Protein AF-A0A179S8U4-F1 (afdb_monomer_lite)

Structure (mmCIF, N/CA/C/O backbone):
data_AF-A0A179S8U4-F1
#
_entry.id   AF-A0A179S8U4-F1
#
loop_
_atom_site.group_PDB
_atom_site.id
_atom_site.type_symbol
_atom_site.label_atom_id
_atom_site.label_alt_id
_atom_site.label_comp_id
_atom_site.label_asym_id
_atom_site.label_entity_id
_atom_site.label_seq_id
_atom_site.pdbx_PDB_ins_code
_atom_site.Cartn_x
_atom_site.Cartn_y
_atom_site.Cartn_z
_atom_site.occupancy
_atom_site.B_iso_or_equiv
_atom_site.auth_seq_id
_atom_site.auth_comp_id
_atom_site.auth_asym_id
_atom_site.auth_atom_id
_atom_site.pdbx_PDB_model_num
ATOM 1 N N . MET A 1 1 ? -10.571 -6.408 -5.441 1.00 28.91 1 MET A N 1
ATOM 2 C CA . MET A 1 1 ? -11.430 -6.697 -4.279 1.00 28.91 1 MET A CA 1
ATOM 3 C C . MET A 1 1 ? -10.816 -5.995 -3.086 1.00 28.91 1 MET A C 1
ATOM 5 O O . MET A 1 1 ? -9.758 -6.420 -2.640 1.00 28.91 1 MET A O 1
ATOM 9 N N . ALA A 1 2 ? -11.401 -4.887 -2.633 1.00 31.72 2 ALA A N 1
ATOM 10 C CA . ALA A 1 2 ? -11.046 -4.345 -1.331 1.00 31.72 2 ALA A CA 1
ATOM 11 C C . ALA A 1 2 ? -11.614 -5.321 -0.301 1.00 31.72 2 ALA A C 1
ATOM 13 O O . ALA A 1 2 ? -12.827 -5.503 -0.239 1.00 31.72 2 ALA A O 1
ATOM 14 N N . VAL A 1 3 ? -10.749 -6.004 0.445 1.00 41.91 3 VAL A N 1
ATOM 15 C CA . VAL A 1 3 ? -11.169 -6.692 1.665 1.00 41.91 3 VAL A CA 1
ATOM 16 C C . VAL A 1 3 ? -11.503 -5.580 2.660 1.00 41.91 3 VAL A C 1
ATOM 18 O O . VAL A 1 3 ? -10.660 -5.180 3.458 1.00 41.91 3 VAL A O 1
ATOM 21 N N . LEU A 1 4 ? -12.708 -5.018 2.526 1.00 50.47 4 LEU A N 1
ATOM 22 C CA . LEU A 1 4 ? -13.475 -4.483 3.641 1.00 50.47 4 LEU A CA 1
ATOM 23 C C . LEU A 1 4 ? -13.722 -5.700 4.521 1.00 50.47 4 LEU A C 1
ATOM 25 O O . LEU A 1 4 ? -14.658 -6.463 4.299 1.00 50.47 4 LEU A O 1
ATOM 29 N N . SER A 1 5 ? -12.795 -5.983 5.426 1.00 59.41 5 SER A N 1
ATOM 30 C CA . SER A 1 5 ? -13.073 -6.937 6.483 1.00 59.41 5 SER A CA 1
ATOM 31 C C . SER A 1 5 ? -14.114 -6.269 7.368 1.00 59.41 5 SER A C 1
ATOM 33 O O . SER A 1 5 ? -13.771 -5.434 8.202 1.00 59.41 5 SER A O 1
ATOM 35 N N . ASP A 1 6 ? -15.379 -6.562 7.070 1.00 70.25 6 ASP A N 1
ATOM 36 C CA . ASP A 1 6 ? -16.535 -6.037 7.774 1.00 70.25 6 ASP A CA 1
ATOM 37 C C . ASP A 1 6 ? -16.410 -6.412 9.252 1.00 70.25 6 ASP A C 1
ATOM 39 O O . ASP A 1 6 ? -16.523 -7.575 9.646 1.00 70.25 6 ASP A O 1
ATOM 43 N N . LEU A 1 7 ? -16.098 -5.407 10.070 1.00 81.69 7 LEU A N 1
ATOM 44 C CA . LEU A 1 7 ? -16.051 -5.550 11.518 1.00 81.69 7 LEU A CA 1
ATOM 45 C C . LEU A 1 7 ? -17.460 -5.650 12.109 1.00 81.69 7 LEU A C 1
ATOM 47 O O . LEU A 1 7 ? -17.582 -5.983 13.284 1.00 81.69 7 LEU A O 1
ATOM 51 N N . GLY A 1 8 ? -18.507 -5.385 11.321 1.00 82.31 8 GLY A N 1
ATOM 52 C CA . GLY A 1 8 ? -19.897 -5.283 11.746 1.00 82.31 8 GLY A CA 1
ATOM 53 C C . GLY A 1 8 ? -20.353 -6.478 12.566 1.00 82.31 8 GLY A C 1
ATOM 54 O O . GLY A 1 8 ? -20.805 -6.292 13.688 1.00 82.31 8 GLY A O 1
ATOM 55 N N . ALA A 1 9 ? -20.141 -7.705 12.084 1.00 83.00 9 ALA A N 1
ATOM 56 C CA . ALA A 1 9 ? -20.526 -8.907 12.828 1.00 83.00 9 ALA A CA 1
ATOM 57 C C . ALA A 1 9 ? -19.787 -9.040 14.175 1.00 83.00 9 ALA A C 1
ATOM 59 O O . ALA A 1 9 ? -20.390 -9.399 15.185 1.00 83.00 9 ALA A O 1
ATOM 60 N N . GLN A 1 10 ? -18.487 -8.721 14.209 1.00 85.38 10 GLN A N 1
ATOM 61 C CA . GLN A 1 10 ? -17.705 -8.792 15.445 1.00 85.38 10 GLN A CA 1
ATOM 62 C C . GLN A 1 10 ? -18.103 -7.701 16.430 1.00 85.38 10 GLN A C 1
ATOM 64 O O . GLN A 1 10 ? -18.175 -7.981 17.617 1.00 85.38 10 GLN A O 1
ATOM 69 N N . LEU A 1 11 ? -18.364 -6.481 15.961 1.00 88.62 11 LEU A N 1
ATOM 70 C CA . LEU A 1 11 ? -18.789 -5.360 16.797 1.00 88.62 11 LEU A CA 1
ATOM 71 C C . LEU A 1 11 ? -20.223 -5.550 17.301 1.00 88.62 11 LEU A C 1
ATOM 73 O O . LEU A 1 11 ? -20.491 -5.262 18.468 1.00 88.62 11 LEU A O 1
ATOM 77 N N . ALA A 1 12 ? -21.130 -6.065 16.468 1.00 87.19 12 ALA A N 1
ATOM 78 C CA . ALA A 1 12 ? -22.518 -6.358 16.832 1.00 87.19 12 ALA A CA 1
ATOM 79 C C . ALA A 1 12 ? -22.605 -7.379 17.977 1.00 87.19 12 ALA A C 1
ATOM 81 O O . ALA A 1 12 ? -23.439 -7.243 18.866 1.00 87.19 12 ALA A O 1
ATOM 82 N N . ALA A 1 13 ? -21.675 -8.340 18.043 1.00 86.94 13 ALA A N 1
ATOM 83 C CA . ALA A 1 13 ? -21.604 -9.301 19.147 1.00 86.94 13 ALA A CA 1
ATOM 84 C C . ALA A 1 13 ? -21.395 -8.654 20.536 1.00 86.94 13 ALA A C 1
ATOM 86 O O . ALA A 1 13 ? -21.653 -9.291 21.557 1.00 86.94 13 ALA A O 1
ATOM 87 N N . TRP A 1 14 ? -20.939 -7.396 20.593 1.00 88.50 14 TRP A N 1
ATOM 88 C CA . TRP A 1 14 ? -20.743 -6.638 21.834 1.00 88.50 14 TRP A CA 1
ATOM 89 C C . TRP A 1 14 ? -21.891 -5.681 22.163 1.00 88.50 14 TRP A C 1
ATOM 91 O O . TRP A 1 14 ? -21.882 -5.097 23.249 1.00 88.50 14 TRP A O 1
ATOM 101 N N . GLU A 1 15 ? -22.856 -5.495 21.260 1.00 87.44 15 GLU A N 1
ATOM 102 C CA . GLU A 1 15 ? -23.898 -4.473 21.390 1.00 87.44 15 GLU A CA 1
ATOM 103 C C . GLU A 1 15 ? -24.708 -4.652 22.675 1.00 87.44 15 GLU A C 1
ATOM 105 O O . GLU A 1 15 ? -24.685 -3.772 23.537 1.00 87.44 15 GLU A O 1
ATOM 110 N N . ASP A 1 16 ? -25.321 -5.821 22.869 1.00 82.50 16 ASP A N 1
ATOM 111 C CA . ASP A 1 16 ? -26.129 -6.124 24.057 1.00 82.50 16 ASP A CA 1
ATOM 112 C C . ASP A 1 16 ? -25.358 -5.891 25.363 1.00 82.50 16 ASP A C 1
ATOM 114 O O . ASP A 1 16 ? -25.881 -5.330 26.334 1.00 82.50 16 ASP A O 1
ATOM 118 N N . ALA A 1 17 ? -24.086 -6.294 25.390 1.00 79.25 17 ALA A N 1
ATOM 119 C CA . ALA A 1 17 ? -23.221 -6.167 26.556 1.00 79.25 17 ALA A CA 1
ATOM 120 C C . ALA A 1 17 ? -22.944 -4.701 26.903 1.00 79.25 17 ALA A C 1
ATOM 122 O O . ALA A 1 17 ? -23.028 -4.308 28.067 1.00 79.25 17 ALA A O 1
ATOM 123 N N . TYR A 1 18 ? -22.641 -3.874 25.903 1.00 88.38 18 TYR A N 1
ATOM 124 C CA . TYR A 1 18 ? -22.394 -2.455 26.125 1.00 88.38 18 TYR A CA 1
ATOM 125 C C . TYR A 1 18 ? -23.675 -1.680 26.412 1.00 88.38 18 TYR A C 1
ATOM 127 O O . TYR A 1 18 ? -23.705 -0.880 27.348 1.00 88.38 18 TYR A O 1
ATOM 135 N N . VAL A 1 19 ? -24.722 -1.881 25.610 1.00 87.38 19 VAL A N 1
ATOM 136 C CA . VAL A 1 19 ? -25.975 -1.129 25.719 1.00 87.38 19 VAL A CA 1
ATOM 137 C C . VAL A 1 19 ? -26.599 -1.359 27.092 1.00 87.38 19 VAL A C 1
ATOM 139 O O . VAL A 1 19 ? -26.971 -0.389 27.752 1.00 87.38 19 VAL A O 1
ATOM 142 N N . SER A 1 20 ? -26.616 -2.607 27.572 1.00 78.44 20 SER A N 1
ATOM 143 C CA . SER A 1 20 ? -27.152 -2.935 28.899 1.00 78.44 20 SER A CA 1
ATOM 144 C C . SER A 1 20 ? -26.300 -2.419 30.063 1.00 78.44 20 SER A C 1
ATOM 146 O O . SER A 1 20 ? -26.845 -2.135 31.130 1.00 78.44 20 SER A O 1
ATOM 148 N N . ALA A 1 21 ? -24.981 -2.293 29.890 1.00 78.88 21 ALA A N 1
ATOM 149 C CA . ALA A 1 21 ? -24.076 -1.947 30.983 1.00 78.88 21 ALA A CA 1
ATOM 150 C C . ALA A 1 21 ? -23.750 -0.450 31.077 1.00 78.88 21 ALA A C 1
ATOM 152 O O . ALA A 1 21 ? -23.612 0.096 32.173 1.00 78.88 21 ALA A O 1
ATOM 153 N N . VAL A 1 22 ? -23.576 0.215 29.934 1.00 82.81 22 VAL A N 1
ATOM 154 C CA . VAL A 1 22 ? -23.055 1.589 29.853 1.00 82.81 22 VAL A CA 1
ATOM 155 C C . VAL A 1 22 ? -23.792 2.479 28.845 1.00 82.81 22 VAL A C 1
ATOM 157 O O . VAL A 1 22 ? -23.517 3.681 28.794 1.00 82.81 22 VAL A O 1
ATOM 160 N N . GLY A 1 23 ? -24.738 1.921 28.087 1.00 86.62 23 GLY A N 1
ATOM 161 C CA . GLY A 1 23 ? -25.578 2.630 27.126 1.00 86.62 23 GLY A CA 1
ATOM 162 C C . GLY A 1 23 ? -25.010 2.685 25.703 1.00 86.62 23 GLY A C 1
ATOM 163 O O . GLY A 1 23 ? -23.807 2.543 25.467 1.00 86.62 23 GLY A O 1
ATOM 164 N N . PHE A 1 24 ? -25.904 2.939 24.744 1.00 88.75 24 PHE A N 1
ATOM 165 C CA . PHE A 1 24 ? -25.611 2.915 23.307 1.00 88.75 24 PHE A CA 1
ATOM 166 C C . PHE A 1 24 ? -24.539 3.921 22.867 1.00 88.75 24 PHE A C 1
ATOM 168 O O . PHE A 1 24 ? -23.661 3.590 22.078 1.00 88.75 24 PHE A O 1
ATOM 175 N N . GLU A 1 25 ? -24.529 5.138 23.419 1.00 89.12 25 GLU A N 1
ATOM 176 C CA . GLU A 1 25 ? -23.521 6.146 23.049 1.00 89.12 25 GLU A CA 1
ATOM 177 C C . GLU A 1 25 ? -22.087 5.648 23.316 1.00 89.12 25 GLU A C 1
ATOM 179 O O . GLU A 1 25 ? -21.155 5.944 22.565 1.00 89.12 25 GLU A O 1
ATOM 184 N N . ARG A 1 26 ? -21.901 4.860 24.382 1.00 90.06 26 ARG A N 1
ATOM 185 C CA . ARG A 1 26 ? -20.597 4.286 24.724 1.00 90.06 26 ARG A CA 1
ATOM 186 C C . ARG A 1 26 ? -20.248 3.084 23.859 1.00 90.06 26 ARG A C 1
ATOM 188 O O . ARG A 1 26 ? -19.088 2.966 23.473 1.00 90.06 26 ARG A O 1
ATOM 195 N N . TYR A 1 27 ? -21.232 2.244 23.534 1.00 91.12 27 TYR A N 1
ATOM 196 C CA . TYR A 1 27 ? -21.077 1.178 22.542 1.00 91.12 27 TYR A CA 1
ATOM 197 C C . TYR A 1 27 ? -20.575 1.735 21.206 1.00 91.12 27 TYR A C 1
ATOM 199 O O . TYR A 1 27 ? -19.559 1.285 20.675 1.00 91.12 27 TYR A O 1
ATOM 207 N N . TRP A 1 28 ? -21.247 2.771 20.703 1.00 92.44 28 TRP A N 1
ATOM 208 C CA . TRP A 1 28 ? -20.907 3.405 19.437 1.00 92.44 28 TRP A CA 1
ATOM 209 C C . TRP A 1 28 ? -19.485 3.977 19.454 1.00 92.44 28 TRP A C 1
ATOM 211 O O . TRP A 1 28 ? -18.691 3.701 18.554 1.00 92.44 28 TRP A O 1
ATOM 221 N N . ARG A 1 29 ? -19.111 4.709 20.516 1.00 91.88 29 ARG A N 1
ATOM 222 C CA . ARG A 1 29 ? -17.743 5.242 20.659 1.00 91.88 29 ARG A CA 1
ATOM 223 C C . ARG A 1 29 ? -16.691 4.138 20.726 1.00 91.88 29 ARG A C 1
ATOM 225 O O . ARG A 1 29 ? -15.639 4.287 20.110 1.00 91.88 29 ARG A O 1
ATOM 232 N N . ALA A 1 30 ? -16.957 3.051 21.448 1.00 92.50 30 ALA A N 1
ATOM 233 C CA . ALA A 1 30 ? -16.038 1.920 21.531 1.00 92.50 30 ALA A CA 1
ATOM 234 C C . ALA A 1 30 ? -15.882 1.208 20.180 1.00 92.50 30 ALA A C 1
ATOM 236 O O . ALA A 1 30 ? -14.766 0.855 19.800 1.00 92.50 30 ALA A O 1
ATOM 237 N N . SER A 1 31 ? -16.970 1.076 19.423 1.00 92.44 31 SER A N 1
ATOM 238 C CA . SER A 1 31 ? -16.954 0.530 18.064 1.00 92.44 31 SER A CA 1
ATOM 239 C C . SER A 1 31 ? -16.135 1.411 17.119 1.00 92.44 31 SER A C 1
ATOM 241 O O . SER A 1 31 ? -15.262 0.917 16.407 1.00 92.44 31 SER A O 1
ATOM 243 N N . ALA A 1 32 ? -16.331 2.732 17.175 1.00 91.75 32 ALA A N 1
ATOM 244 C CA . ALA A 1 32 ? -15.564 3.695 16.388 1.00 91.75 32 ALA A CA 1
ATOM 245 C C . ALA A 1 32 ? -14.073 3.716 16.756 1.00 91.75 32 ALA A C 1
ATOM 247 O O . ALA A 1 32 ? -13.208 3.735 15.875 1.00 91.75 32 ALA A O 1
ATOM 248 N N . TRP A 1 33 ? -13.752 3.645 18.047 1.00 93.06 33 TRP A N 1
ATOM 249 C CA . TRP A 1 33 ? -12.377 3.491 18.513 1.00 93.06 33 TRP A CA 1
ATOM 250 C C . TRP A 1 33 ? -11.744 2.200 17.984 1.00 93.06 33 TRP A C 1
ATOM 252 O O . TRP A 1 33 ? -10.651 2.228 17.420 1.00 93.06 33 TRP A O 1
ATOM 262 N N . THR A 1 34 ? -12.455 1.080 18.102 1.00 93.19 34 THR A N 1
ATOM 263 C CA . THR A 1 34 ? -11.964 -0.238 17.685 1.00 93.19 34 THR A CA 1
ATOM 264 C C . THR A 1 34 ? -11.723 -0.311 16.182 1.00 93.19 34 THR A C 1
ATOM 266 O O . THR A 1 34 ? -10.667 -0.782 15.762 1.00 93.19 34 THR A O 1
ATOM 269 N N . ALA A 1 35 ? -12.635 0.226 15.367 1.00 92.06 35 ALA A N 1
ATOM 270 C CA . ALA A 1 35 ? -12.437 0.339 13.924 1.00 92.06 35 ALA A CA 1
ATOM 271 C C . ALA A 1 35 ? -11.186 1.171 13.582 1.00 92.06 35 ALA A C 1
ATOM 273 O O . ALA A 1 35 ? -10.379 0.777 12.739 1.00 92.06 35 ALA A O 1
ATOM 274 N N . SER A 1 36 ? -10.979 2.286 14.290 1.00 93.00 36 SER A N 1
ATOM 275 C CA . SER A 1 36 ? -9.816 3.161 14.093 1.00 93.00 36 SER A CA 1
ATOM 276 C C . SER A 1 36 ? -8.499 2.461 14.452 1.00 93.00 36 SER A C 1
ATOM 278 O O . SER A 1 36 ? -7.532 2.533 13.692 1.00 93.00 36 SER A O 1
ATOM 280 N N . GLU A 1 37 ? -8.449 1.736 15.575 1.00 93.81 37 GLU A N 1
ATOM 281 C CA . GLU A 1 37 ? -7.261 0.973 15.980 1.00 93.81 37 GLU A CA 1
ATOM 282 C C . GLU A 1 37 ? -6.995 -0.232 15.064 1.00 93.81 37 GLU A C 1
ATOM 284 O O . GLU A 1 37 ? -5.832 -0.530 14.777 1.00 93.81 37 GLU A O 1
ATOM 289 N N . ALA A 1 38 ? -8.033 -0.884 14.532 1.00 92.62 38 ALA A N 1
ATOM 290 C CA . ALA A 1 38 ? -7.875 -1.931 13.524 1.00 92.62 38 ALA A CA 1
ATOM 291 C C . ALA A 1 38 ? -7.241 -1.369 12.236 1.00 92.62 38 ALA A C 1
ATOM 293 O O . ALA A 1 38 ? -6.216 -1.881 11.774 1.00 92.62 38 ALA A O 1
ATOM 294 N N . ALA A 1 39 ? -7.772 -0.262 11.702 1.00 92.50 39 ALA A N 1
ATOM 295 C CA . ALA A 1 39 ? -7.230 0.397 10.509 1.00 92.50 39 ALA A CA 1
ATOM 296 C C . ALA A 1 39 ? -5.779 0.873 10.716 1.00 92.50 39 ALA A C 1
ATOM 298 O O . ALA A 1 39 ? -4.896 0.637 9.883 1.00 92.50 39 ALA A O 1
ATOM 299 N N . LYS A 1 40 ? -5.494 1.478 11.872 1.00 94.38 40 LYS A N 1
ATOM 300 C CA . LYS A 1 40 ? -4.142 1.878 12.281 1.00 94.38 40 LYS A CA 1
ATOM 301 C C . LYS A 1 40 ? -3.184 0.693 12.367 1.00 94.38 40 LYS A C 1
ATOM 303 O O . LYS A 1 40 ? -2.057 0.801 11.883 1.00 94.38 40 LYS A O 1
ATOM 308 N N . THR A 1 41 ? -3.616 -0.428 12.944 1.00 94.00 41 THR A N 1
ATOM 309 C CA . THR A 1 41 ? -2.811 -1.655 13.040 1.00 94.00 41 THR A CA 1
ATOM 310 C C . THR A 1 41 ? -2.399 -2.138 11.653 1.00 94.00 41 THR A C 1
ATOM 312 O O . THR A 1 41 ? -1.206 -2.334 11.406 1.00 94.00 41 THR A O 1
ATOM 315 N N . VAL A 1 42 ? -3.347 -2.215 10.711 1.00 93.62 42 VAL A N 1
ATOM 316 C CA . VAL A 1 42 ? -3.057 -2.572 9.312 1.00 93.62 42 VAL A CA 1
ATOM 317 C C . VAL A 1 42 ? -2.044 -1.602 8.700 1.00 93.62 42 VAL A C 1
ATOM 319 O O . VAL A 1 42 ? -1.026 -2.036 8.161 1.00 93.62 42 VAL A O 1
ATOM 322 N N . ALA A 1 43 ? -2.263 -0.289 8.818 1.00 93.81 43 ALA A N 1
ATOM 323 C CA . ALA A 1 43 ? -1.369 0.713 8.237 1.00 93.81 43 ALA A CA 1
ATOM 324 C C . ALA A 1 43 ? 0.063 0.638 8.804 1.00 93.81 43 ALA A C 1
ATOM 326 O O . ALA A 1 43 ? 1.036 0.734 8.050 1.00 93.81 43 ALA A O 1
ATOM 327 N N . VAL A 1 44 ? 0.216 0.434 10.118 1.00 95.12 44 VAL A N 1
ATOM 328 C CA . VAL A 1 44 ? 1.525 0.288 10.779 1.00 95.12 44 VAL A CA 1
ATOM 329 C C . VAL A 1 44 ? 2.235 -0.989 10.327 1.00 95.12 44 VAL A C 1
ATOM 331 O O . VAL A 1 44 ? 3.413 -0.934 9.961 1.00 95.12 44 VAL A O 1
ATOM 334 N N . ARG A 1 45 ? 1.530 -2.125 10.292 1.00 94.88 45 ARG A N 1
ATOM 335 C CA . ARG A 1 45 ? 2.090 -3.405 9.830 1.00 94.88 45 ARG A CA 1
ATOM 336 C C . ARG A 1 45 ? 2.509 -3.342 8.369 1.00 94.88 45 ARG A C 1
ATOM 338 O O . ARG A 1 45 ? 3.617 -3.751 8.030 1.00 94.88 45 ARG A O 1
ATOM 345 N N . MET A 1 46 ? 1.683 -2.745 7.517 1.00 94.25 46 MET A N 1
ATOM 346 C CA . MET A 1 46 ? 2.003 -2.580 6.102 1.00 94.25 46 MET A CA 1
ATOM 347 C C . MET A 1 46 ? 3.173 -1.635 5.867 1.00 94.25 46 MET A C 1
ATOM 349 O O . MET A 1 46 ? 3.995 -1.882 4.981 1.00 94.25 46 MET A O 1
ATOM 353 N N . ARG A 1 47 ? 3.312 -0.591 6.689 1.00 94.38 47 ARG A N 1
ATOM 354 C CA . ARG A 1 47 ? 4.500 0.264 6.680 1.00 94.38 47 ARG A CA 1
ATOM 355 C C . ARG A 1 47 ? 5.763 -0.534 6.997 1.00 94.38 47 ARG A C 1
ATOM 357 O O . ARG A 1 47 ? 6.730 -0.428 6.248 1.00 94.38 47 ARG A O 1
ATOM 364 N N . ALA A 1 48 ? 5.743 -1.357 8.044 1.00 94.38 48 ALA A N 1
ATOM 365 C CA . ALA A 1 48 ? 6.872 -2.218 8.395 1.00 94.38 48 ALA A CA 1
ATOM 366 C C . ALA A 1 48 ? 7.191 -3.227 7.275 1.00 94.38 48 ALA A C 1
ATOM 368 O O . ALA A 1 48 ? 8.327 -3.284 6.810 1.00 94.38 48 ALA A O 1
ATOM 369 N N . ALA A 1 49 ? 6.176 -3.927 6.758 1.00 94.12 49 ALA A N 1
ATOM 370 C CA . ALA A 1 49 ? 6.323 -4.889 5.666 1.00 94.12 49 ALA A CA 1
ATOM 371 C C . ALA A 1 49 ? 6.902 -4.254 4.390 1.00 94.12 49 ALA A C 1
ATOM 373 O O . ALA A 1 49 ? 7.733 -4.848 3.710 1.00 94.12 49 ALA A O 1
ATOM 374 N N . THR A 1 50 ? 6.499 -3.023 4.074 1.00 92.88 50 THR A N 1
ATOM 375 C CA . THR A 1 50 ? 7.032 -2.272 2.927 1.00 92.88 50 THR A CA 1
ATOM 376 C C . THR A 1 50 ? 8.530 -2.022 3.073 1.00 92.88 50 THR A C 1
ATOM 378 O O . THR A 1 50 ? 9.269 -2.145 2.099 1.00 92.88 50 THR A O 1
ATOM 381 N N . MET A 1 51 ? 8.981 -1.689 4.284 1.00 91.69 51 MET A N 1
ATOM 382 C CA . MET A 1 51 ? 10.392 -1.425 4.564 1.00 91.69 51 MET A CA 1
ATOM 383 C C . MET A 1 51 ? 11.243 -2.701 4.596 1.00 91.69 51 MET A C 1
ATOM 385 O O . MET A 1 51 ? 12.434 -2.636 4.315 1.00 91.69 51 MET A O 1
ATOM 389 N N . GLU A 1 52 ? 10.634 -3.838 4.929 1.00 92.44 52 GLU A N 1
ATOM 390 C CA . GLU A 1 52 ? 11.279 -5.155 4.955 1.00 92.44 52 GLU A CA 1
ATOM 391 C C . GLU A 1 52 ? 11.426 -5.754 3.548 1.00 92.44 52 GLU A C 1
ATOM 393 O O . GLU A 1 52 ? 12.479 -6.277 3.195 1.00 92.44 52 GLU A O 1
ATOM 398 N N . VAL A 1 53 ? 10.363 -5.695 2.740 1.00 89.69 53 VAL A N 1
ATOM 399 C CA . VAL A 1 53 ? 10.275 -6.433 1.469 1.00 89.69 53 VAL A CA 1
ATOM 400 C C . VAL A 1 53 ? 10.908 -5.676 0.299 1.00 89.69 53 VAL A C 1
ATOM 402 O O . VAL A 1 53 ? 11.399 -6.292 -0.649 1.00 89.69 53 VAL A O 1
ATOM 405 N N . ILE A 1 54 ? 10.878 -4.342 0.317 1.00 87.19 54 ILE A N 1
ATOM 406 C CA . ILE A 1 54 ? 11.432 -3.531 -0.770 1.00 87.19 54 ILE A CA 1
ATOM 407 C C . ILE A 1 54 ? 12.919 -3.307 -0.516 1.00 87.19 54 ILE A C 1
ATOM 409 O O . ILE A 1 54 ? 13.293 -2.728 0.497 1.00 87.19 54 ILE A O 1
ATOM 413 N N . ASP A 1 55 ? 13.771 -3.687 -1.470 1.00 84.19 55 ASP A N 1
ATOM 414 C CA . ASP A 1 55 ? 15.194 -3.347 -1.410 1.00 84.19 55 ASP A CA 1
ATOM 415 C C . ASP A 1 55 ? 15.380 -1.821 -1.495 1.00 84.19 55 ASP A C 1
ATOM 417 O O . ASP A 1 55 ? 14.929 -1.173 -2.446 1.00 84.19 55 ASP A O 1
ATOM 421 N N . ARG A 1 56 ? 16.049 -1.241 -0.491 1.00 81.62 56 ARG A N 1
ATOM 422 C CA . ARG A 1 56 ? 16.339 0.204 -0.364 1.00 81.62 56 ARG A CA 1
ATOM 423 C C . ARG A 1 56 ? 15.086 1.085 -0.524 1.00 81.62 56 ARG A C 1
ATOM 425 O O . ARG A 1 56 ? 15.028 1.913 -1.445 1.00 81.62 56 ARG A O 1
ATOM 432 N N . PRO A 1 57 ? 14.099 0.963 0.378 1.00 84.88 57 PRO A N 1
ATOM 433 C CA . PRO A 1 57 ? 12.870 1.741 0.304 1.00 84.88 57 PRO A CA 1
ATOM 434 C C . PRO A 1 57 ? 13.187 3.235 0.459 1.00 84.88 57 PRO A C 1
ATOM 436 O O . PRO A 1 57 ? 13.970 3.649 1.317 1.00 84.88 57 PRO A O 1
ATOM 439 N N . THR A 1 58 ? 12.589 4.077 -0.384 1.00 84.19 58 THR A N 1
ATOM 440 C CA . THR A 1 58 ? 12.728 5.532 -0.239 1.00 84.19 58 THR A CA 1
ATOM 441 C C . THR A 1 58 ? 11.846 6.036 0.909 1.00 84.19 58 THR A C 1
ATOM 443 O O . THR A 1 58 ? 10.807 5.431 1.184 1.00 84.19 58 THR A O 1
ATOM 446 N N . PRO A 1 59 ? 12.164 7.182 1.543 1.00 85.62 59 PRO A N 1
ATOM 447 C CA . PRO A 1 59 ? 11.273 7.784 2.541 1.00 85.62 59 PRO A CA 1
ATOM 448 C C . PRO A 1 59 ? 9.850 8.043 2.018 1.00 85.62 59 PRO A C 1
ATOM 450 O O . PRO A 1 59 ? 8.888 7.964 2.776 1.00 85.62 59 PRO A O 1
ATOM 453 N N . TRP A 1 60 ? 9.710 8.312 0.715 1.00 85.50 60 TRP A N 1
ATOM 454 C CA . TRP A 1 60 ? 8.419 8.477 0.040 1.00 85.50 60 TRP A CA 1
ATOM 455 C C . TRP A 1 60 ? 7.606 7.170 -0.002 1.00 85.50 60 TRP A C 1
ATOM 457 O O . TRP A 1 60 ? 6.409 7.191 0.278 1.00 85.50 60 TRP A O 1
ATOM 467 N N . ILE A 1 61 ? 8.261 6.032 -0.264 1.00 86.12 61 ILE A N 1
ATOM 468 C CA . ILE A 1 61 ? 7.658 4.688 -0.207 1.00 86.12 61 ILE A CA 1
ATOM 469 C C . ILE A 1 61 ? 7.317 4.297 1.235 1.00 86.12 61 ILE A C 1
ATOM 471 O O . ILE A 1 61 ? 6.236 3.775 1.496 1.00 86.12 61 ILE A O 1
ATOM 475 N N . GLY A 1 62 ? 8.199 4.601 2.190 1.00 86.25 62 GLY A N 1
ATOM 476 C CA . GLY A 1 62 ? 7.983 4.295 3.607 1.00 86.25 62 GLY A CA 1
ATOM 477 C C . GLY A 1 62 ? 6.780 5.016 4.229 1.00 86.25 62 GLY A C 1
ATOM 478 O O . GLY A 1 62 ? 6.315 4.628 5.295 1.00 86.25 62 GLY A O 1
ATOM 479 N N . ARG A 1 63 ? 6.238 6.050 3.576 1.00 89.00 63 ARG A N 1
ATOM 480 C CA . ARG A 1 63 ? 5.034 6.779 4.013 1.00 89.00 63 ARG A CA 1
ATOM 481 C C . ARG A 1 63 ? 3.770 6.398 3.238 1.00 89.00 63 ARG A C 1
ATOM 483 O O . ARG A 1 63 ? 2.747 7.043 3.431 1.00 89.00 63 ARG A O 1
ATOM 490 N N . ALA A 1 64 ? 3.830 5.371 2.389 1.00 89.75 64 ALA A N 1
ATOM 491 C CA . ALA A 1 64 ? 2.727 5.013 1.501 1.00 89.75 64 ALA A CA 1
ATOM 492 C C . ALA A 1 64 ? 1.430 4.660 2.240 1.00 89.75 64 ALA A C 1
ATOM 494 O O . ALA A 1 64 ? 0.363 4.985 1.741 1.00 89.75 64 ALA A O 1
ATOM 495 N N . TRP A 1 65 ? 1.515 4.023 3.411 1.00 92.25 65 TRP A N 1
ATOM 496 C CA . TRP A 1 65 ? 0.347 3.540 4.152 1.00 92.25 65 TRP A CA 1
ATOM 497 C C . TRP A 1 65 ? -0.135 4.546 5.197 1.00 92.25 65 TRP A C 1
ATOM 499 O O . TRP A 1 65 ? 0.639 4.976 6.067 1.00 92.25 65 TRP A O 1
ATOM 509 N N . GLN A 1 66 ? -1.424 4.871 5.125 1.00 92.75 66 GLN A N 1
ATOM 510 C CA . GLN A 1 66 ? -2.153 5.723 6.059 1.00 92.75 66 GLN A CA 1
ATOM 511 C C . GLN A 1 66 ? -3.468 5.069 6.489 1.00 92.75 66 GLN A C 1
ATOM 513 O O . GLN A 1 66 ? -3.833 4.000 5.998 1.00 92.75 66 GLN A O 1
ATOM 518 N N . TYR A 1 67 ? -4.143 5.697 7.447 1.00 93.06 67 TYR A N 1
ATOM 519 C CA . TYR A 1 67 ? -5.459 5.273 7.893 1.00 93.06 67 TYR A CA 1
ATOM 520 C C . TYR A 1 67 ? -6.360 6.471 8.202 1.00 93.06 67 TYR A C 1
ATOM 522 O O . TYR A 1 67 ? -5.865 7.545 8.553 1.00 93.06 67 TYR A O 1
ATOM 530 N N . THR A 1 68 ? -7.672 6.283 8.072 1.00 90.06 68 THR A N 1
ATOM 531 C CA . THR A 1 68 ? -8.695 7.209 8.568 1.00 90.06 68 THR A CA 1
ATOM 532 C C . THR A 1 68 ? -9.180 6.760 9.948 1.00 90.06 68 THR A C 1
ATOM 534 O O . THR A 1 68 ? -9.176 5.574 10.274 1.00 90.06 68 THR A O 1
ATOM 537 N N . SER A 1 69 ? -9.561 7.724 10.786 1.00 88.31 69 SER A N 1
ATOM 538 C CA . SER A 1 69 ? -10.167 7.469 12.096 1.00 88.31 69 SER A CA 1
ATOM 539 C C . SER A 1 69 ? -11.676 7.649 11.992 1.00 88.31 69 SER A C 1
ATOM 541 O O . SER A 1 69 ? -12.130 8.649 11.433 1.00 88.31 69 SER A O 1
ATOM 543 N N . ALA A 1 70 ? -12.439 6.734 12.588 1.00 85.81 70 ALA A N 1
ATOM 544 C CA . ALA A 1 70 ? -13.888 6.870 12.722 1.00 85.81 70 ALA A CA 1
ATOM 545 C C . ALA A 1 70 ? -14.274 7.954 13.745 1.00 85.81 70 ALA A C 1
ATOM 547 O O . ALA A 1 70 ? -15.367 8.512 13.691 1.00 85.81 70 ALA A O 1
ATOM 548 N N . LEU A 1 71 ? -13.372 8.270 14.683 1.00 80.50 71 LEU A N 1
ATOM 549 C CA . LEU A 1 71 ? -13.539 9.348 15.654 1.00 80.50 71 LEU A CA 1
ATOM 550 C C . LEU A 1 71 ? -12.765 10.579 15.176 1.00 80.50 71 LEU A C 1
ATOM 552 O O . LEU A 1 71 ? -11.535 10.626 15.277 1.00 80.50 71 LEU A O 1
ATOM 556 N N . SER A 1 72 ? -13.479 11.580 14.665 1.00 73.69 72 SER A N 1
ATOM 557 C CA . SER A 1 72 ? -12.946 12.913 14.380 1.00 73.69 72 SER A CA 1
ATOM 558 C C . SER A 1 72 ? -13.560 13.956 15.324 1.00 73.69 72 SER A C 1
ATOM 560 O O . SER A 1 72 ? -14.479 13.692 16.107 1.00 73.69 72 SER A O 1
ATOM 562 N N . ARG A 1 73 ? -12.987 15.162 15.361 1.00 61.69 73 ARG A N 1
ATOM 563 C CA . ARG A 1 73 ? -13.446 16.201 16.290 1.00 61.69 73 ARG A CA 1
ATOM 564 C C . ARG A 1 73 ? -14.872 16.620 15.914 1.00 61.69 73 ARG A C 1
ATOM 566 O O . ARG A 1 73 ? -15.084 17.157 14.836 1.00 61.69 73 ARG A O 1
ATOM 573 N N . GLY A 1 74 ? -15.827 16.404 16.819 1.00 62.22 74 GLY A N 1
ATOM 574 C CA . GLY A 1 74 ? -17.235 16.756 16.606 1.00 62.22 74 GLY A CA 1
ATOM 575 C C . GLY A 1 74 ? -18.095 15.650 15.987 1.00 62.22 74 GLY A C 1
ATOM 576 O O . GLY A 1 74 ? -19.278 15.893 15.755 1.00 62.22 74 GLY A O 1
ATOM 577 N N . THR A 1 75 ? -17.554 14.445 15.761 1.00 67.38 75 THR A N 1
ATOM 578 C CA . THR A 1 75 ? -18.361 13.303 15.310 1.00 67.38 75 THR A CA 1
ATOM 579 C C . THR A 1 75 ? -19.406 12.959 16.370 1.00 67.38 75 THR A C 1
ATOM 581 O O . THR A 1 75 ? -19.080 12.682 17.528 1.00 67.38 75 THR A O 1
ATOM 584 N N . ARG A 1 76 ? -20.678 13.017 15.976 1.00 70.94 76 ARG A N 1
ATOM 585 C CA . ARG A 1 76 ? -21.808 12.543 16.779 1.00 70.94 76 ARG A CA 1
ATOM 586 C C . ARG A 1 76 ? -22.072 11.072 16.459 1.00 70.94 76 ARG A C 1
ATOM 588 O O . ARG A 1 76 ? -21.660 10.633 15.388 1.00 70.94 76 ARG A O 1
ATOM 595 N N . PRO A 1 77 ? -22.769 10.338 17.343 1.00 73.06 77 PRO A N 1
ATOM 596 C CA . PRO A 1 77 ? -23.274 9.020 16.999 1.00 73.06 77 PRO A CA 1
ATOM 597 C C . PRO A 1 77 ? -24.043 9.088 15.676 1.00 73.06 77 P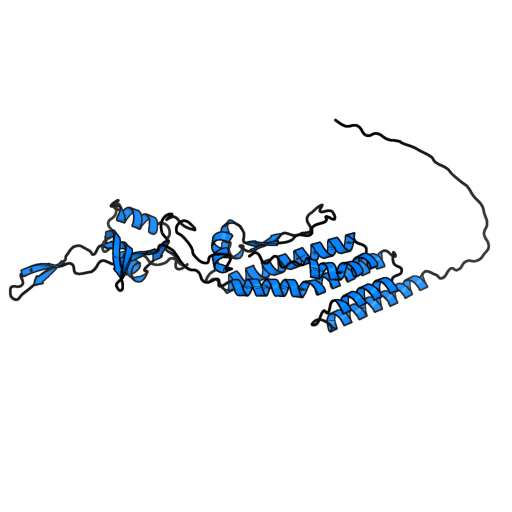RO A C 1
ATOM 599 O O . PRO A 1 77 ? -24.987 9.866 15.547 1.00 73.06 77 PRO A O 1
ATOM 602 N N . SER A 1 78 ? -23.573 8.329 14.695 1.00 70.88 78 SER A N 1
ATOM 603 C CA . SER A 1 78 ? -24.171 8.167 13.372 1.00 70.88 78 SER A CA 1
ATOM 604 C C . SER A 1 78 ? -24.383 6.690 13.101 1.00 70.88 78 SER A C 1
ATOM 606 O O . SER A 1 78 ? -23.682 5.850 13.665 1.00 70.88 78 SER A O 1
ATOM 608 N N . ASP A 1 79 ? -25.280 6.377 12.175 1.00 65.50 79 ASP A N 1
ATOM 609 C CA . ASP A 1 79 ? -25.606 4.989 11.831 1.00 65.50 79 ASP A CA 1
ATOM 610 C C . ASP A 1 79 ? -24.414 4.222 11.238 1.00 65.50 79 ASP A C 1
ATOM 612 O O . ASP A 1 79 ? -24.402 2.996 11.222 1.00 65.50 79 ASP A O 1
ATOM 616 N N . THR A 1 80 ? -23.379 4.928 10.771 1.00 75.69 80 THR A N 1
ATOM 617 C CA . THR A 1 80 ? -22.188 4.314 10.178 1.00 75.69 80 THR A CA 1
ATOM 618 C C . THR A 1 80 ? -20.926 4.646 10.965 1.00 75.69 80 THR A C 1
ATOM 620 O O . THR A 1 80 ? -20.640 5.811 11.246 1.00 75.69 80 THR A O 1
ATOM 623 N N . VAL A 1 81 ? -20.150 3.606 11.271 1.00 81.75 81 VAL A N 1
ATOM 624 C CA . VAL A 1 81 ? -18.781 3.681 11.788 1.00 81.75 81 VAL A CA 1
ATOM 625 C C . VAL A 1 81 ? -17.853 3.185 10.683 1.00 81.75 81 VAL A C 1
ATOM 627 O O . VAL A 1 81 ? -17.952 2.030 10.283 1.00 81.75 81 VAL A O 1
ATOM 630 N N . SER A 1 82 ? -16.958 4.043 10.191 1.00 85.00 82 SER A N 1
ATOM 631 C CA . SER A 1 82 ? -16.005 3.678 9.136 1.00 85.00 82 SER A CA 1
ATOM 632 C C . SER A 1 82 ? -14.602 4.159 9.468 1.00 85.00 82 SER A C 1
ATOM 634 O O . SER A 1 82 ? -14.407 5.304 9.875 1.00 85.00 82 SER A O 1
ATOM 636 N N . ALA A 1 83 ? -13.631 3.276 9.273 1.00 88.06 83 ALA A N 1
ATOM 637 C CA . ALA A 1 83 ? -12.209 3.561 9.345 1.00 88.06 83 ALA A CA 1
ATOM 638 C C . ALA A 1 83 ? -11.501 2.689 8.307 1.00 88.06 83 ALA A C 1
ATOM 640 O O . ALA A 1 83 ? -11.778 1.495 8.203 1.00 88.06 83 ALA A O 1
ATOM 641 N N . ASP A 1 84 ? -10.573 3.279 7.565 1.00 88.62 84 ASP A N 1
ATOM 642 C CA . ASP A 1 84 ? -9.947 2.650 6.409 1.00 88.62 84 ASP A CA 1
ATOM 643 C C . ASP A 1 84 ? -8.434 2.673 6.546 1.00 88.62 84 ASP A C 1
ATOM 645 O O . ASP A 1 84 ? -7.861 3.677 6.959 1.00 88.62 84 ASP A O 1
ATOM 649 N N . ALA A 1 85 ? -7.772 1.594 6.135 1.00 89.31 85 ALA A N 1
ATOM 650 C CA . ALA A 1 85 ? -6.335 1.577 5.888 1.00 89.31 85 ALA A CA 1
ATOM 651 C C . ALA A 1 85 ? -6.094 1.636 4.377 1.00 89.31 85 ALA A C 1
ATOM 653 O O . ALA A 1 85 ? -6.562 0.774 3.629 1.00 89.31 85 ALA A O 1
ATOM 654 N N . PHE A 1 86 ? -5.348 2.634 3.914 1.00 88.31 86 PHE A N 1
ATOM 655 C CA . PHE A 1 86 ? -5.188 2.909 2.489 1.00 88.31 86 PHE A CA 1
ATOM 656 C C . PHE A 1 86 ? -3.743 3.256 2.125 1.00 88.31 86 PHE A C 1
ATOM 658 O O . PHE A 1 86 ? -2.925 3.624 2.974 1.00 88.31 86 PHE A O 1
ATOM 665 N N . ALA A 1 87 ? -3.427 3.109 0.839 1.00 87.50 87 ALA A N 1
ATOM 666 C CA . ALA A 1 87 ? -2.199 3.635 0.263 1.00 87.50 87 ALA A CA 1
ATOM 667 C C . ALA A 1 87 ? -2.480 5.030 -0.308 1.00 87.50 87 ALA A C 1
ATOM 669 O O . ALA A 1 87 ? -3.492 5.211 -0.977 1.00 87.50 87 ALA A O 1
ATOM 670 N N . LEU A 1 88 ? -1.592 5.992 -0.062 1.00 84.69 88 LEU A N 1
ATOM 671 C CA . LEU A 1 88 ? -1.673 7.344 -0.622 1.00 84.69 88 LEU A CA 1
ATOM 672 C C . LEU A 1 88 ? -1.731 7.327 -2.155 1.00 84.69 88 LEU A C 1
ATOM 674 O O . LEU A 1 88 ? -1.050 6.513 -2.778 1.00 84.69 88 LEU A O 1
ATOM 678 N N . ASP A 1 89 ? -2.474 8.261 -2.749 1.00 77.00 89 ASP A N 1
ATOM 679 C CA . ASP A 1 89 ? -2.764 8.294 -4.189 1.00 77.00 89 ASP A CA 1
ATOM 680 C C . ASP A 1 89 ? -1.505 8.265 -5.064 1.00 77.00 89 ASP A C 1
ATOM 682 O O . ASP A 1 89 ? -1.397 7.422 -5.957 1.00 77.00 89 ASP A O 1
ATOM 686 N N . ASP A 1 90 ? -0.502 9.094 -4.759 1.00 74.94 90 ASP A N 1
ATOM 687 C CA . ASP A 1 90 ? 0.757 9.136 -5.515 1.00 74.94 90 ASP A CA 1
ATOM 688 C C . ASP A 1 90 ? 1.512 7.793 -5.462 1.00 74.94 90 ASP A C 1
ATOM 690 O O . ASP A 1 90 ? 2.130 7.356 -6.437 1.00 74.94 90 ASP A O 1
ATOM 694 N N . GLN A 1 91 ? 1.477 7.117 -4.311 1.00 81.12 91 GLN A N 1
ATOM 695 C CA . GLN A 1 91 ? 2.123 5.825 -4.086 1.00 81.12 91 GLN A CA 1
ATOM 696 C C . GLN A 1 91 ? 1.263 4.651 -4.571 1.00 81.12 91 GLN A C 1
ATOM 698 O O . GLN A 1 91 ? 1.806 3.574 -4.844 1.00 81.12 91 GLN A O 1
ATOM 703 N N . SER A 1 92 ? -0.054 4.838 -4.698 1.00 74.62 92 SER A N 1
ATOM 704 C CA . SER A 1 92 ? -1.035 3.796 -5.019 1.00 74.62 92 SER A CA 1
ATOM 705 C C . SER A 1 92 ? -0.724 3.112 -6.350 1.00 74.62 92 SER A C 1
ATOM 707 O O . SER A 1 92 ? -0.880 1.898 -6.479 1.00 74.62 92 SER A O 1
ATOM 709 N N . VAL A 1 93 ? -0.159 3.855 -7.309 1.00 75.12 93 VAL A N 1
ATOM 710 C CA . VAL A 1 93 ? 0.236 3.339 -8.625 1.00 75.12 93 VAL A CA 1
ATOM 711 C C . VAL A 1 93 ? 1.297 2.244 -8.517 1.00 75.12 93 VAL A C 1
ATOM 713 O O . VAL A 1 93 ? 1.271 1.283 -9.283 1.00 75.12 93 VAL A O 1
ATOM 716 N N . VAL A 1 94 ? 2.226 2.364 -7.566 1.00 78.44 94 VAL A N 1
ATOM 717 C CA . VAL A 1 94 ? 3.249 1.339 -7.305 1.00 78.44 94 VAL A CA 1
ATOM 718 C C . VAL A 1 94 ? 2.696 0.281 -6.355 1.00 78.44 94 VAL A C 1
ATOM 720 O O . VAL A 1 94 ? 2.871 -0.915 -6.586 1.00 78.44 94 VAL A O 1
ATOM 723 N N . MET A 1 95 ? 1.994 0.713 -5.306 1.00 83.94 95 MET A N 1
ATOM 724 C CA . MET A 1 95 ? 1.491 -0.172 -4.259 1.00 83.94 95 MET A CA 1
ATOM 725 C C . MET A 1 95 ? 0.432 -1.150 -4.761 1.00 83.94 95 MET A C 1
ATOM 727 O O . MET A 1 95 ? 0.425 -2.279 -4.284 1.00 83.94 95 MET A O 1
ATOM 731 N N . LYS A 1 96 ? -0.381 -0.803 -5.770 1.00 82.94 96 LYS A N 1
ATOM 732 C CA . LYS A 1 96 ? -1.356 -1.735 -6.367 1.00 82.94 96 LYS A CA 1
ATOM 733 C C . LYS A 1 96 ? -0.686 -2.991 -6.934 1.00 82.94 96 LYS A C 1
ATOM 735 O O . LYS A 1 96 ? -1.175 -4.101 -6.731 1.00 82.94 96 LYS A O 1
ATOM 740 N N . TYR A 1 97 ? 0.475 -2.827 -7.577 1.00 83.75 97 TYR A N 1
ATOM 741 C CA . TYR A 1 97 ? 1.244 -3.937 -8.148 1.00 83.75 97 TYR A CA 1
ATOM 742 C C . TYR A 1 97 ? 1.983 -4.741 -7.072 1.00 83.75 97 TYR A C 1
ATOM 744 O O . TYR A 1 97 ? 2.236 -5.931 -7.231 1.00 83.75 97 TYR A O 1
ATOM 752 N N . LEU A 1 98 ? 2.344 -4.100 -5.958 1.00 86.50 98 LEU A N 1
ATOM 753 C CA . LEU A 1 98 ? 2.984 -4.786 -4.837 1.00 86.50 98 LEU A CA 1
ATOM 754 C C . LEU A 1 98 ? 1.964 -5.547 -3.982 1.00 86.50 98 LEU A C 1
ATOM 756 O O . LEU A 1 98 ? 2.247 -6.670 -3.575 1.00 86.50 98 LEU A O 1
ATOM 760 N N . ARG A 1 99 ? 0.787 -4.965 -3.719 1.00 86.25 99 ARG A N 1
ATOM 761 C CA . ARG A 1 99 ? -0.295 -5.575 -2.928 1.00 86.25 99 ARG A CA 1
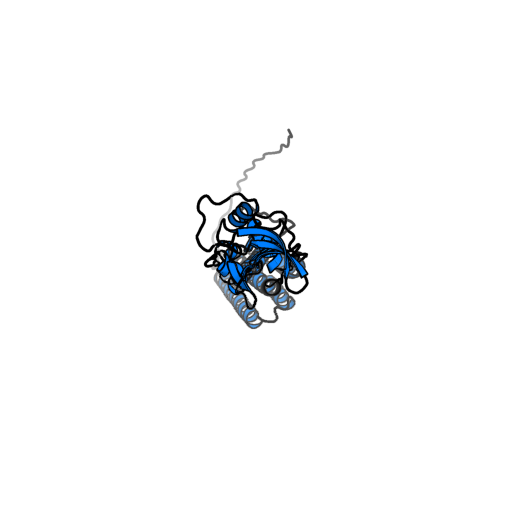ATOM 762 C C . ARG A 1 99 ? -1.046 -6.652 -3.706 1.00 86.25 99 ARG A C 1
ATOM 764 O O . ARG A 1 99 ? -1.524 -7.599 -3.093 1.00 86.25 99 ARG A O 1
ATOM 771 N N . GLY A 1 100 ? -1.112 -6.548 -5.030 1.00 82.50 100 GLY A N 1
ATOM 772 C CA . GLY A 1 100 ? -1.863 -7.495 -5.850 1.00 82.50 100 GLY A CA 1
ATOM 773 C C . GLY A 1 100 ? -3.290 -7.059 -6.159 1.00 82.50 100 GLY A C 1
ATOM 774 O O . GLY A 1 100 ? -4.139 -7.908 -6.424 1.00 82.50 100 GLY A O 1
ATOM 775 N N . ASP A 1 101 ? -3.579 -5.756 -6.140 1.00 76.50 101 ASP A N 1
ATOM 776 C CA . ASP A 1 101 ? -4.921 -5.287 -6.479 1.00 76.50 101 ASP A CA 1
ATOM 777 C C . ASP A 1 101 ? -5.125 -5.238 -7.981 1.00 76.50 101 ASP A C 1
ATOM 779 O O . ASP A 1 101 ? -4.462 -4.487 -8.700 1.00 76.50 101 ASP A O 1
ATOM 783 N N . GLY A 1 102 ? -6.108 -6.004 -8.439 1.00 78.75 102 GLY A N 1
ATOM 784 C CA . GLY A 1 102 ? -6.499 -6.021 -9.838 1.00 78.75 102 GLY A CA 1
ATOM 785 C C . GLY A 1 102 ? -5.439 -6.660 -10.739 1.00 78.75 102 GLY A C 1
ATOM 786 O O . GLY A 1 102 ? -4.582 -7.418 -10.267 1.00 78.75 102 GLY A O 1
ATOM 787 N N . PRO A 1 103 ? -5.511 -6.395 -12.054 1.00 80.56 103 PRO A N 1
ATOM 788 C CA . PRO A 1 103 ? -4.596 -6.983 -13.017 1.00 80.56 103 PRO A CA 1
ATOM 789 C C . PRO A 1 103 ? -3.147 -6.619 -12.695 1.00 80.56 103 PRO A C 1
ATOM 791 O O . PRO A 1 103 ? -2.765 -5.450 -12.685 1.00 80.56 103 PRO A O 1
ATOM 794 N N . GLN A 1 104 ? -2.309 -7.635 -12.496 1.00 84.44 104 GLN A N 1
ATOM 795 C CA . GLN A 1 104 ? -0.871 -7.467 -12.260 1.00 84.44 104 GLN A CA 1
ATOM 796 C C . GLN A 1 104 ? -0.098 -7.241 -13.561 1.00 84.44 104 GLN A C 1
ATOM 798 O O . GLN A 1 104 ? 1.023 -7.713 -13.733 1.00 84.44 104 GLN A O 1
ATOM 803 N N . VAL A 1 105 ? -0.724 -6.535 -14.498 1.00 83.75 105 VAL A N 1
ATOM 804 C CA . VAL A 1 105 ? -0.193 -6.234 -15.819 1.00 83.75 105 VAL A CA 1
ATOM 805 C C . VAL A 1 105 ? -0.095 -4.727 -15.923 1.00 83.75 105 VAL A C 1
ATOM 807 O O . VAL A 1 105 ? -1.094 -4.018 -15.869 1.00 83.75 105 VAL A O 1
ATOM 810 N N . ARG A 1 106 ? 1.131 -4.241 -16.069 1.00 79.31 106 ARG A N 1
ATOM 811 C CA . ARG A 1 106 ? 1.410 -2.839 -16.338 1.00 79.31 106 ARG A CA 1
ATOM 812 C C . ARG A 1 106 ? 1.414 -2.607 -17.832 1.00 79.31 106 ARG A C 1
ATOM 814 O O . ARG A 1 106 ? 2.157 -3.276 -18.561 1.00 79.31 106 ARG A O 1
ATOM 821 N N . LEU A 1 107 ? 0.666 -1.596 -18.245 1.00 80.19 107 LEU A N 1
ATOM 822 C CA . LEU A 1 107 ? 0.660 -1.107 -19.611 1.00 80.19 107 LEU A CA 1
ATOM 823 C C . LEU A 1 107 ? 1.597 0.104 -19.752 1.00 80.19 107 LEU A C 1
ATOM 825 O O . LEU A 1 107 ? 2.039 0.705 -18.762 1.00 80.19 107 LEU A O 1
ATOM 829 N N . PRO A 1 108 ? 1.971 0.469 -20.984 1.00 74.94 108 PRO A N 1
ATOM 830 C CA . PRO A 1 108 ? 2.690 1.703 -21.222 1.00 74.94 108 PRO A CA 1
ATOM 831 C C . PRO A 1 108 ? 1.870 2.919 -20.777 1.00 74.94 108 PRO A C 1
ATOM 833 O O . PRO A 1 108 ? 0.654 2.925 -20.914 1.00 74.94 108 PRO A O 1
ATOM 836 N N . GLY A 1 109 ? 2.534 3.941 -20.231 1.00 67.44 109 GLY A N 1
ATOM 837 C CA . GLY A 1 109 ? 1.868 5.153 -19.731 1.00 67.44 109 GLY A CA 1
ATOM 838 C C . GLY A 1 109 ? 1.537 5.158 -18.235 1.00 67.44 109 GLY A C 1
ATOM 839 O O . GLY A 1 109 ? 1.404 6.241 -17.677 1.00 67.44 109 GLY A O 1
ATOM 840 N N . ASP A 1 110 ? 1.534 4.002 -17.561 1.00 61.56 110 ASP A N 1
ATOM 841 C CA . ASP A 1 110 ? 1.212 3.918 -16.124 1.00 61.56 110 ASP A CA 1
ATOM 842 C C . ASP A 1 110 ? 2.212 4.652 -15.210 1.00 61.56 110 ASP A C 1
ATOM 844 O O . ASP A 1 110 ? 1.821 5.213 -14.195 1.00 61.56 110 ASP A O 1
ATOM 848 N N . VAL A 1 111 ? 3.511 4.6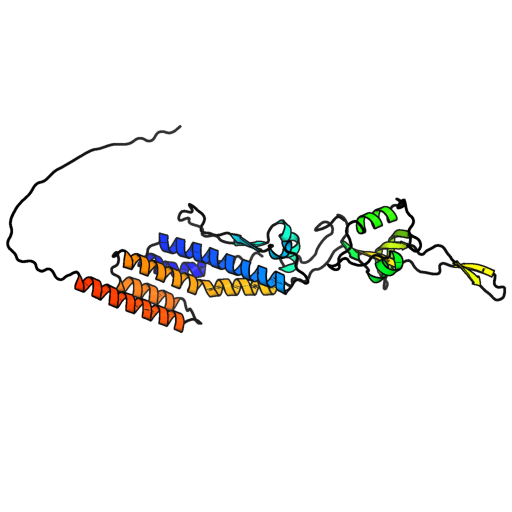49 -15.547 1.00 53.31 111 VAL A N 1
ATOM 849 C CA . VAL A 1 111 ? 4.555 5.429 -14.849 1.00 53.31 111 VAL A CA 1
ATOM 850 C C . VAL A 1 111 ? 5.721 5.758 -15.789 1.00 53.31 111 VAL A C 1
ATOM 852 O O . VAL A 1 111 ? 6.227 4.881 -16.498 1.00 53.31 111 VAL A O 1
ATOM 855 N N . GLY A 1 112 ? 6.203 7.006 -15.737 1.00 51.62 112 GLY A N 1
ATOM 856 C CA . GLY A 1 112 ? 7.430 7.467 -16.400 1.00 51.62 112 GLY A CA 1
ATOM 857 C C . GLY A 1 112 ? 7.243 8.235 -17.719 1.00 51.62 112 GLY A C 1
ATOM 858 O O . GLY A 1 112 ? 6.161 8.332 -18.281 1.00 51.62 112 GLY A O 1
ATOM 859 N N . LEU A 1 113 ? 8.347 8.803 -18.222 1.00 47.47 113 LEU A N 1
ATOM 860 C CA . LEU A 1 113 ? 8.384 9.748 -19.355 1.00 47.47 113 LEU A CA 1
ATOM 861 C C . LEU A 1 113 ? 8.058 9.143 -20.740 1.00 47.47 113 LEU A C 1
ATOM 863 O O . LEU A 1 113 ? 7.901 9.898 -21.700 1.00 47.47 113 LEU A O 1
ATOM 867 N N . SER A 1 114 ? 7.989 7.814 -20.881 1.00 57.50 114 SER A N 1
ATOM 868 C CA . SER A 1 114 ? 7.630 7.155 -22.150 1.00 57.50 114 SER A CA 1
ATOM 869 C C . SER A 1 114 ? 6.184 6.679 -22.072 1.00 57.50 114 SER A C 1
ATOM 871 O O . SER A 1 114 ? 5.896 5.647 -21.471 1.00 57.50 114 SER A O 1
ATOM 873 N N . ARG A 1 115 ? 5.276 7.462 -22.659 1.00 64.56 115 ARG A N 1
ATOM 874 C CA . ARG A 1 115 ? 3.825 7.220 -22.601 1.00 64.56 115 ARG A CA 1
ATOM 875 C C . ARG A 1 115 ? 3.370 6.003 -23.415 1.00 64.56 115 ARG A C 1
ATOM 877 O O . ARG A 1 115 ? 2.285 5.496 -23.198 1.00 64.56 115 ARG A O 1
ATOM 884 N N . ASP A 1 116 ? 4.204 5.540 -24.336 1.00 72.62 116 ASP A N 1
ATOM 885 C CA . ASP A 1 116 ? 3.866 4.583 -25.389 1.00 72.62 116 ASP A CA 1
ATOM 886 C C . ASP A 1 116 ? 4.522 3.203 -25.224 1.00 72.62 116 ASP A C 1
ATOM 888 O O . ASP A 1 116 ? 4.103 2.241 -25.861 1.00 72.62 116 ASP A O 1
ATOM 892 N N . ARG A 1 117 ? 5.559 3.073 -24.382 1.00 77.38 117 ARG A N 1
ATOM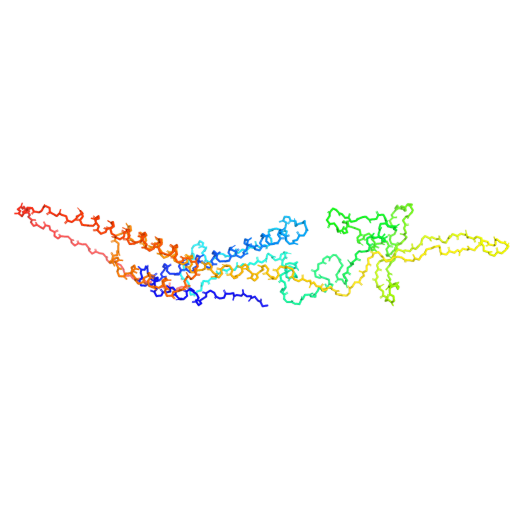 893 C CA . ARG A 1 117 ? 6.258 1.793 -24.148 1.00 77.38 117 ARG A CA 1
ATOM 894 C C . ARG A 1 117 ? 6.936 1.702 -22.782 1.00 77.38 117 ARG A C 1
ATOM 896 O O . ARG A 1 117 ? 7.364 2.710 -22.224 1.00 77.38 117 ARG A O 1
ATOM 903 N N . ILE A 1 118 ? 7.139 0.480 -22.290 1.00 81.88 118 ILE A N 1
ATOM 904 C CA . ILE A 1 118 ? 7.977 0.217 -21.111 1.00 81.88 118 ILE A CA 1
ATOM 905 C C . ILE A 1 118 ? 9.406 -0.061 -21.582 1.00 81.88 118 ILE A C 1
ATOM 907 O O . ILE A 1 118 ? 9.628 -0.942 -22.409 1.00 81.88 118 ILE A O 1
ATOM 911 N N . LEU A 1 119 ? 10.382 0.688 -21.062 1.00 86.75 119 LEU A N 1
ATOM 912 C CA . LEU A 1 119 ? 11.794 0.551 -21.428 1.00 86.75 119 LEU A CA 1
ATOM 913 C C . LEU A 1 119 ? 12.577 -0.188 -20.339 1.00 86.75 119 LEU A C 1
ATOM 915 O O . LEU A 1 119 ? 12.725 0.321 -19.229 1.00 86.75 119 LEU A O 1
ATOM 919 N N . VAL A 1 120 ? 13.131 -1.352 -20.679 1.00 88.12 120 VAL A N 1
ATOM 920 C CA . VAL A 1 120 ? 13.934 -2.187 -19.775 1.00 88.12 120 VAL A CA 1
ATOM 921 C C . VAL A 1 120 ? 15.421 -2.073 -20.126 1.00 88.12 120 VAL A C 1
ATOM 923 O O . VAL A 1 120 ? 15.801 -2.383 -21.260 1.00 88.12 120 VAL A O 1
ATOM 926 N N . PRO A 1 121 ? 16.289 -1.634 -19.197 1.00 91.25 121 PRO A N 1
ATOM 927 C CA . PRO A 1 121 ? 17.704 -1.440 -19.481 1.00 91.25 121 PRO A CA 1
ATOM 928 C C . PRO A 1 121 ? 18.492 -2.750 -19.567 1.00 91.25 121 PRO A C 1
ATOM 930 O O . PRO A 1 121 ? 18.394 -3.619 -18.707 1.00 91.25 121 PRO A O 1
ATOM 933 N N . ASN A 1 122 ? 19.362 -2.850 -20.574 1.00 92.19 122 ASN A N 1
ATOM 934 C CA . ASN A 1 122 ? 20.414 -3.858 -20.645 1.00 92.19 122 ASN A CA 1
ATOM 935 C C . ASN A 1 122 ? 21.731 -3.244 -20.148 1.00 92.19 122 ASN A C 1
ATOM 937 O O . ASN A 1 122 ? 22.466 -2.607 -20.911 1.00 92.19 122 ASN A O 1
ATOM 941 N N . TRP A 1 123 ? 22.024 -3.427 -18.858 1.00 92.94 123 TRP A N 1
ATOM 942 C CA . TRP A 1 123 ? 23.152 -2.768 -18.190 1.00 92.94 123 TRP A CA 1
ATOM 943 C C . TRP A 1 123 ? 24.503 -3.071 -18.822 1.00 92.94 123 TRP A C 1
ATOM 945 O O . TRP A 1 123 ? 25.279 -2.152 -19.075 1.00 92.94 123 TRP A O 1
ATOM 955 N N . ARG A 1 124 ? 24.750 -4.333 -19.181 1.00 91.88 124 ARG A N 1
ATOM 956 C CA . ARG A 1 124 ? 26.005 -4.743 -19.822 1.00 91.88 124 ARG A CA 1
ATOM 957 C C . ARG A 1 124 ? 26.248 -3.979 -21.124 1.00 91.88 124 ARG A C 1
ATOM 959 O O . ARG A 1 124 ? 27.363 -3.525 -21.389 1.00 91.88 124 ARG A O 1
ATOM 966 N N . ASN A 1 125 ? 25.214 -3.821 -21.950 1.00 92.12 125 ASN A N 1
ATOM 967 C CA . ASN A 1 125 ? 25.329 -3.100 -23.216 1.00 92.12 125 ASN A CA 1
ATOM 968 C C . ASN A 1 125 ? 25.409 -1.583 -23.017 1.00 92.12 125 ASN A C 1
ATOM 970 O O . ASN A 1 125 ? 26.209 -0.937 -23.700 1.00 92.12 125 ASN A O 1
ATOM 974 N N . LEU A 1 126 ? 24.639 -1.024 -22.081 1.00 92.62 126 LEU A N 1
ATOM 975 C CA . LEU A 1 126 ? 24.707 0.391 -21.699 1.00 92.62 126 LEU A CA 1
ATOM 976 C C . LEU A 1 126 ? 26.106 0.779 -21.207 1.00 92.62 126 LEU A C 1
ATOM 978 O O . LEU A 1 126 ? 26.662 1.786 -21.650 1.00 92.62 126 LEU A O 1
ATOM 982 N N . GLU A 1 127 ? 26.722 -0.044 -20.369 1.00 92.19 127 GLU A N 1
ATOM 983 C CA . GLU A 1 127 ? 28.073 0.196 -19.875 1.00 92.19 127 GLU A CA 1
ATOM 984 C C . GLU A 1 127 ? 29.104 0.079 -21.005 1.00 92.19 127 GLU A C 1
ATOM 986 O O . GLU A 1 127 ? 29.864 1.013 -21.257 1.00 92.19 127 GLU A O 1
ATOM 991 N N . THR A 1 128 ? 29.064 -1.017 -21.770 1.00 90.19 128 THR A N 1
ATOM 992 C CA . THR A 1 128 ? 30.061 -1.300 -22.819 1.00 90.19 128 THR A CA 1
ATOM 993 C C . THR A 1 128 ? 30.043 -0.274 -23.959 1.00 90.19 128 THR A C 1
ATOM 995 O O . THR A 1 128 ? 31.084 0.027 -24.541 1.00 90.19 128 THR A O 1
ATOM 998 N N . THR A 1 129 ? 28.864 0.233 -24.333 1.00 89.56 129 THR A N 1
ATOM 999 C CA . THR A 1 129 ? 28.703 1.063 -25.545 1.00 89.56 129 THR A CA 1
ATOM 1000 C C . THR A 1 129 ? 28.478 2.544 -25.256 1.00 89.56 129 THR A C 1
ATOM 1002 O O . THR A 1 129 ? 28.869 3.389 -26.064 1.00 89.56 129 THR A O 1
ATOM 1005 N N . GLN A 1 130 ? 27.867 2.867 -24.112 1.00 88.94 130 GLN A N 1
ATOM 1006 C CA . GLN A 1 130 ? 27.507 4.234 -23.732 1.00 88.94 130 GLN A CA 1
ATOM 1007 C C . GLN A 1 130 ? 28.253 4.741 -22.492 1.00 88.94 130 GLN A C 1
ATOM 1009 O O . GLN A 1 130 ? 28.191 5.946 -22.216 1.00 88.94 130 GLN A O 1
ATOM 1014 N N . ARG A 1 131 ? 28.971 3.853 -21.781 1.00 90.06 131 ARG A N 1
ATOM 1015 C CA . ARG A 1 131 ? 29.591 4.105 -20.468 1.00 90.06 131 ARG A CA 1
ATOM 1016 C C . ARG A 1 131 ? 28.573 4.577 -19.431 1.00 90.06 131 ARG A C 1
ATOM 1018 O O . ARG A 1 131 ? 28.854 5.466 -18.634 1.00 90.06 131 ARG A O 1
ATOM 1025 N N . ILE A 1 132 ? 27.362 4.025 -19.490 1.00 90.62 132 ILE A N 1
ATOM 1026 C CA . ILE A 1 132 ? 26.300 4.319 -18.526 1.00 90.62 132 ILE A CA 1
ATOM 1027 C C . ILE A 1 132 ? 26.242 3.183 -17.518 1.00 90.62 132 ILE A C 1
ATOM 1029 O O . ILE A 1 132 ? 26.051 2.032 -17.901 1.00 90.62 132 ILE A O 1
ATOM 1033 N N . LYS A 1 133 ? 26.362 3.538 -16.242 1.00 91.56 133 LYS A N 1
ATOM 1034 C CA . LYS A 1 133 ? 26.145 2.641 -15.109 1.00 91.56 133 LYS A CA 1
ATOM 1035 C C . LYS A 1 133 ? 24.790 2.941 -14.463 1.00 91.56 133 LYS A C 1
ATOM 1037 O O . LYS A 1 133 ? 24.312 4.076 -14.585 1.00 91.56 133 LYS A O 1
ATOM 1042 N N . PRO A 1 134 ? 24.164 1.955 -13.800 1.00 91.00 134 PRO A N 1
ATOM 1043 C CA . PRO A 1 134 ? 23.020 2.233 -12.946 1.00 91.00 134 PRO A CA 1
ATOM 1044 C C . PRO A 1 134 ? 23.403 3.247 -11.860 1.00 91.00 134 PRO A C 1
ATOM 1046 O O . PRO A 1 134 ? 24.561 3.332 -11.445 1.00 91.00 134 PRO A O 1
ATOM 1049 N N . ASN A 1 135 ? 22.433 4.038 -11.408 1.00 87.75 135 ASN A N 1
ATOM 1050 C CA . ASN A 1 135 ? 22.626 4.914 -10.255 1.00 87.75 135 ASN A CA 1
ATOM 1051 C C . ASN A 1 135 ? 22.696 4.097 -8.944 1.00 87.75 135 ASN A C 1
ATOM 1053 O O . ASN A 1 135 ? 22.551 2.875 -8.950 1.00 87.75 135 ASN A O 1
ATOM 1057 N N . ARG A 1 136 ? 22.856 4.774 -7.796 1.00 82.62 136 ARG A N 1
ATOM 1058 C CA . ARG A 1 136 ? 22.898 4.128 -6.463 1.00 82.62 136 ARG A CA 1
ATOM 1059 C C . ARG A 1 136 ? 21.675 3.248 -6.133 1.00 82.62 136 ARG A C 1
ATOM 1061 O O . ARG A 1 136 ? 21.737 2.431 -5.221 1.00 82.62 136 ARG A O 1
ATOM 1068 N N . HIS A 1 137 ? 20.577 3.419 -6.868 1.00 77.56 137 HIS A N 1
ATOM 1069 C CA . HIS A 1 137 ? 19.320 2.688 -6.713 1.00 77.56 137 HIS A CA 1
ATOM 1070 C C . HIS A 1 137 ? 19.108 1.618 -7.797 1.00 77.56 137 HIS A C 1
ATOM 1072 O O . HIS A 1 137 ? 17.993 1.139 -7.954 1.00 77.56 137 HIS A O 1
ATOM 1078 N N . GLY A 1 138 ? 20.121 1.286 -8.607 1.00 82.50 138 GLY A N 1
ATOM 1079 C CA . GLY A 1 138 ? 19.962 0.313 -9.696 1.00 82.50 138 GLY A CA 1
ATOM 1080 C C . GLY A 1 138 ? 19.190 0.844 -10.913 1.00 82.50 138 GLY A C 1
ATOM 1081 O O . GLY A 1 138 ? 18.962 0.106 -11.867 1.00 82.50 138 GLY A O 1
ATOM 1082 N N . ASN A 1 139 ? 18.804 2.123 -10.906 1.00 84.31 139 ASN A N 1
ATOM 1083 C CA . ASN A 1 139 ? 17.951 2.741 -11.918 1.00 84.31 139 ASN A CA 1
ATOM 1084 C C . ASN A 1 139 ? 18.758 3.465 -12.999 1.00 84.31 139 ASN A C 1
ATOM 1086 O O . ASN A 1 139 ? 19.931 3.809 -12.826 1.00 84.31 139 ASN A O 1
ATOM 1090 N N . LEU A 1 140 ? 18.095 3.755 -14.122 1.00 86.88 140 LEU A N 1
ATOM 1091 C CA . LEU A 1 140 ? 18.667 4.581 -15.181 1.00 86.88 140 LEU A CA 1
ATOM 1092 C C . LEU A 1 140 ? 18.903 6.005 -14.657 1.00 86.88 140 LEU A C 1
ATOM 1094 O O . LEU A 1 140 ? 17.965 6.606 -14.127 1.00 86.88 140 LEU A O 1
ATOM 1098 N N . PRO A 1 141 ? 20.123 6.564 -14.785 1.00 87.69 141 PRO A N 1
ATOM 1099 C CA . PRO A 1 141 ? 20.380 7.929 -14.345 1.00 87.69 141 PRO A CA 1
ATOM 1100 C C 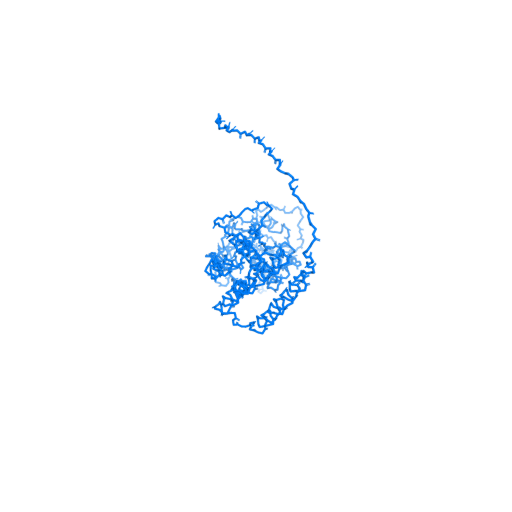. PRO A 1 141 ? 19.443 8.937 -15.022 1.00 87.69 141 PRO A C 1
ATOM 1102 O O . PRO A 1 141 ? 19.045 8.765 -16.180 1.00 87.69 141 PRO A O 1
ATOM 1105 N N . GLY A 1 142 ? 19.113 10.009 -14.296 1.00 84.12 142 GLY A N 1
ATOM 1106 C CA . GLY A 1 142 ? 18.220 11.062 -14.777 1.00 84.12 142 GLY A CA 1
ATOM 1107 C C . GLY A 1 142 ? 18.654 11.611 -16.139 1.00 84.12 142 GLY A C 1
ATOM 1108 O O . GLY A 1 142 ? 19.842 11.774 -16.417 1.00 84.12 142 GLY A O 1
ATOM 1109 N N . GLY A 1 143 ? 17.687 11.841 -17.029 1.00 83.50 143 GLY A N 1
ATOM 1110 C CA . GLY A 1 143 ? 17.931 12.397 -18.364 1.00 83.50 143 GLY A CA 1
ATOM 1111 C C . GLY A 1 143 ? 18.593 11.450 -19.374 1.00 83.50 143 GLY A C 1
ATOM 1112 O O . GLY A 1 143 ? 18.647 11.789 -20.555 1.00 83.50 143 GLY A O 1
ATOM 1113 N N . VAL A 1 144 ? 19.047 10.251 -18.981 1.00 87.88 144 VAL A N 1
ATOM 1114 C CA . VAL A 1 144 ? 19.669 9.295 -19.915 1.00 87.88 144 VAL A CA 1
ATOM 1115 C C . VAL A 1 144 ? 18.678 8.802 -20.964 1.00 87.88 144 VAL A C 1
ATOM 1117 O O . VAL A 1 144 ? 19.017 8.813 -22.142 1.00 87.88 144 VAL A O 1
ATOM 1120 N N . ALA A 1 145 ? 17.459 8.415 -20.578 1.00 84.81 145 ALA A N 1
ATOM 1121 C CA . ALA A 1 145 ? 16.445 7.979 -21.543 1.00 84.81 145 ALA A CA 1
ATOM 1122 C C . ALA A 1 145 ? 16.125 9.087 -22.562 1.00 84.81 145 ALA A C 1
ATOM 1124 O O . ALA A 1 145 ? 16.135 8.846 -23.765 1.00 84.81 145 ALA A O 1
ATOM 1125 N N . ALA A 1 146 ? 15.943 10.325 -22.090 1.00 84.12 146 ALA A N 1
ATOM 1126 C CA . ALA A 1 146 ? 15.722 11.486 -22.951 1.00 84.12 146 ALA A CA 1
ATOM 1127 C C . ALA A 1 146 ? 16.934 11.785 -23.851 1.00 84.12 146 ALA A C 1
ATOM 1129 O O . ALA A 1 146 ? 16.778 12.171 -25.008 1.00 84.12 146 ALA A O 1
ATOM 1130 N N . ARG A 1 147 ? 18.161 11.586 -23.350 1.00 87.25 147 ARG A N 1
ATOM 1131 C CA . ARG A 1 147 ? 19.386 11.700 -24.150 1.00 87.25 147 ARG A CA 1
ATOM 1132 C C . ARG A 1 147 ? 19.431 10.644 -25.251 1.00 87.25 147 ARG A C 1
ATOM 1134 O O . ARG A 1 147 ? 19.666 11.008 -26.394 1.00 87.25 147 ARG A O 1
ATOM 1141 N N . LEU A 1 148 ? 19.178 9.376 -24.926 1.00 88.38 148 LEU A N 1
ATOM 1142 C CA . LEU A 1 148 ? 19.156 8.282 -25.901 1.00 88.38 148 LEU A CA 1
ATOM 1143 C C . LEU A 1 148 ? 18.069 8.499 -26.960 1.00 88.38 148 LEU A C 1
ATOM 1145 O O . LEU A 1 148 ? 18.328 8.268 -28.135 1.00 88.38 148 LEU A O 1
ATOM 1149 N N . LYS A 1 149 ? 16.899 9.018 -26.563 1.00 87.06 149 LYS A N 1
ATOM 1150 C CA . LYS A 1 149 ? 15.830 9.424 -27.485 1.00 87.06 149 LYS A CA 1
ATOM 1151 C C . LYS A 1 149 ? 16.288 10.506 -28.466 1.00 87.06 149 LYS A C 1
ATOM 1153 O O . LYS A 1 149 ? 16.097 10.357 -29.667 1.00 87.06 149 LYS A O 1
ATOM 1158 N N . ARG A 1 150 ? 16.947 11.562 -27.976 1.00 85.19 150 ARG A N 1
ATOM 1159 C CA . ARG A 1 150 ? 17.507 12.629 -28.829 1.00 85.19 150 ARG A CA 1
ATOM 1160 C C . ARG A 1 150 ? 18.613 12.123 -29.757 1.00 85.19 150 ARG A C 1
ATOM 1162 O O . ARG A 1 150 ? 18.611 12.450 -30.937 1.00 85.19 150 ARG A O 1
ATOM 1169 N N . GLU A 1 151 ? 19.523 11.297 -29.240 1.00 86.00 151 GLU A N 1
ATOM 1170 C CA . GLU A 1 151 ? 20.587 10.679 -30.041 1.00 86.00 151 GLU A CA 1
ATOM 1171 C C . GLU A 1 151 ? 20.001 9.781 -31.146 1.00 86.00 151 GLU A C 1
ATOM 1173 O O . GLU A 1 151 ? 20.475 9.828 -32.279 1.00 86.00 151 GLU A O 1
ATOM 1178 N N . ALA A 1 152 ? 18.944 9.018 -30.843 1.00 86.38 152 ALA A N 1
ATOM 1179 C CA . ALA A 1 152 ? 18.240 8.185 -31.815 1.00 86.38 152 ALA A CA 1
ATOM 1180 C C . ALA A 1 152 ? 17.516 8.995 -32.901 1.00 86.38 152 ALA A C 1
ATOM 1182 O O . ALA A 1 152 ? 17.470 8.553 -34.046 1.00 86.38 152 ALA A O 1
ATOM 1183 N N . ALA A 1 153 ? 17.012 10.186 -32.564 1.00 84.81 153 ALA A N 1
ATOM 1184 C CA . ALA A 1 153 ? 16.399 11.126 -33.503 1.00 84.81 153 ALA A CA 1
ATOM 1185 C C . ALA A 1 153 ? 17.424 11.902 -34.359 1.00 84.81 153 ALA A C 1
ATOM 1187 O O . ALA A 1 153 ? 17.050 12.789 -35.120 1.00 84.81 153 ALA A O 1
ATOM 1188 N N . GLY A 1 154 ? 18.724 11.616 -34.222 1.00 74.75 154 GLY A N 1
ATOM 1189 C CA . GLY A 1 154 ? 19.777 12.309 -34.966 1.00 74.75 154 GLY A CA 1
ATOM 1190 C C . GLY A 1 154 ? 20.093 13.712 -34.444 1.00 74.75 154 GLY A C 1
ATOM 1191 O O . GLY A 1 154 ? 20.935 14.400 -35.020 1.00 74.75 154 GLY A O 1
ATOM 1192 N N . THR A 1 155 ? 19.490 14.136 -33.329 1.00 68.00 155 THR A N 1
ATOM 1193 C CA . THR A 1 155 ? 19.838 15.392 -32.661 1.00 68.00 155 THR A CA 1
ATOM 1194 C C . THR A 1 155 ? 21.166 15.190 -31.932 1.00 68.00 155 THR A C 1
ATOM 1196 O O . THR A 1 155 ? 21.220 14.733 -30.787 1.00 68.00 155 THR A O 1
ATOM 1199 N N . ALA A 1 156 ? 22.268 15.445 -32.641 1.00 54.62 156 ALA A N 1
ATOM 1200 C CA . ALA A 1 156 ? 23.613 15.213 -32.137 1.00 54.62 156 ALA A CA 1
ATOM 1201 C C . ALA A 1 156 ? 23.846 15.979 -30.825 1.00 54.62 156 ALA A C 1
ATOM 1203 O O . ALA A 1 156 ? 23.621 17.186 -30.733 1.00 54.62 156 ALA A O 1
ATOM 1204 N N . ALA A 1 157 ? 24.358 15.292 -29.803 1.00 54.72 157 ALA A N 1
ATOM 1205 C CA . ALA A 1 157 ? 24.976 15.991 -28.687 1.00 54.72 157 ALA A CA 1
ATOM 1206 C C . ALA A 1 157 ? 26.128 16.843 -29.247 1.00 54.72 157 ALA A C 1
ATOM 1208 O O . ALA A 1 157 ? 27.000 16.304 -29.930 1.00 54.72 157 ALA A O 1
ATOM 1209 N N . ARG A 1 158 ? 26.162 18.148 -28.928 1.00 51.59 158 ARG A N 1
ATOM 1210 C CA . ARG A 1 158 ? 27.222 19.095 -29.351 1.00 51.59 158 ARG A CA 1
ATOM 1211 C C . ARG A 1 158 ? 28.650 18.571 -29.118 1.00 51.59 158 ARG A C 1
ATOM 1213 O O . ARG A 1 158 ? 29.581 19.016 -29.775 1.00 51.59 158 ARG A O 1
ATOM 1220 N N . ARG A 1 159 ? 28.833 17.618 -28.195 1.00 56.53 159 ARG A N 1
ATOM 1221 C CA . ARG A 1 159 ? 30.121 17.012 -27.843 1.00 56.53 159 ARG A CA 1
ATOM 1222 C C . ARG A 1 159 ? 30.113 15.511 -28.143 1.00 56.53 159 ARG A C 1
ATOM 1224 O O . ARG A 1 159 ? 29.463 14.729 -27.447 1.00 56.53 159 ARG A O 1
ATOM 1231 N N . ARG A 1 160 ? 30.869 15.089 -29.160 1.00 58.69 160 ARG A N 1
ATOM 1232 C CA . ARG A 1 160 ? 31.081 13.669 -29.474 1.00 58.69 160 ARG A CA 1
ATOM 1233 C C . ARG A 1 160 ? 32.066 13.072 -28.467 1.00 58.69 160 ARG A C 1
ATOM 1235 O O . ARG A 1 160 ? 33.255 13.369 -28.497 1.00 58.69 160 ARG A O 1
ATOM 1242 N N . ILE A 1 161 ? 31.579 12.229 -27.558 1.00 67.94 161 ILE A N 1
ATOM 1243 C CA . ILE A 1 161 ? 32.438 11.540 -26.584 1.00 67.94 161 ILE A CA 1
ATOM 1244 C C . ILE A 1 161 ? 33.178 10.404 -27.303 1.00 67.94 161 ILE A C 1
ATOM 1246 O O . ILE A 1 161 ? 32.553 9.482 -27.835 1.00 67.94 161 ILE A O 1
ATOM 1250 N N . ARG A 1 162 ? 34.516 10.463 -27.318 1.00 67.69 162 ARG A N 1
ATOM 1251 C CA . ARG A 1 162 ? 35.377 9.441 -27.935 1.00 67.69 162 ARG A CA 1
ATOM 1252 C C . ARG A 1 162 ? 35.054 8.055 -27.360 1.00 67.69 162 ARG A C 1
ATOM 1254 O O . ARG A 1 162 ? 35.018 7.866 -26.147 1.00 67.69 162 ARG A O 1
ATOM 1261 N N . GLY A 1 163 ? 34.819 7.081 -28.241 1.00 73.38 163 GLY A N 1
ATOM 1262 C CA . GLY A 1 163 ? 34.536 5.687 -27.873 1.00 73.38 163 GLY A CA 1
ATOM 1263 C C . GLY A 1 163 ? 33.063 5.349 -27.605 1.00 73.38 163 GLY A C 1
ATOM 1264 O O . GLY A 1 163 ? 32.750 4.170 -27.446 1.00 73.38 163 GLY A O 1
ATOM 1265 N N . ARG A 1 164 ? 32.151 6.332 -27.600 1.00 83.12 164 ARG A N 1
ATOM 1266 C CA . ARG A 1 164 ? 30.705 6.085 -27.505 1.00 83.12 164 ARG A CA 1
ATOM 1267 C C . ARG A 1 164 ? 30.128 5.673 -28.859 1.00 83.12 164 ARG A C 1
ATOM 1269 O O . ARG A 1 164 ? 30.478 6.229 -29.899 1.00 83.12 164 ARG A O 1
ATOM 1276 N N . TRP A 1 165 ? 29.235 4.693 -28.831 1.00 87.44 165 TRP A N 1
ATOM 1277 C CA . TRP A 1 165 ? 28.537 4.204 -30.016 1.00 87.44 165 TRP A CA 1
ATOM 1278 C C . TRP A 1 165 ? 27.363 5.123 -30.352 1.00 87.44 165 TRP A C 1
ATOM 1280 O O . TRP A 1 165 ? 26.732 5.666 -29.447 1.00 87.44 165 TRP A O 1
ATOM 1290 N N . GLY A 1 166 ? 27.049 5.285 -31.640 1.00 87.00 166 GLY A N 1
ATOM 1291 C CA . GLY A 1 166 ? 25.817 5.977 -32.036 1.00 87.00 166 GLY A CA 1
ATOM 1292 C C . GLY A 1 166 ? 24.589 5.213 -31.536 1.00 87.00 166 GLY A C 1
ATOM 1293 O O . GLY A 1 166 ? 24.691 4.022 -31.251 1.00 87.00 166 GLY A O 1
ATOM 1294 N N . VAL A 1 167 ? 23.434 5.864 -31.437 1.00 90.25 167 VAL A N 1
ATOM 1295 C CA . VAL A 1 167 ? 22.182 5.230 -30.997 1.00 90.25 167 VAL A CA 1
ATOM 1296 C C . VAL A 1 167 ? 21.131 5.418 -32.081 1.00 90.25 167 VAL A C 1
ATOM 1298 O O . VAL A 1 167 ? 21.127 6.436 -32.762 1.00 90.25 167 VAL A O 1
ATOM 1301 N N . TYR A 1 168 ? 20.280 4.421 -32.280 1.00 90.62 168 TYR A N 1
ATOM 1302 C CA . TYR A 1 168 ? 19.089 4.520 -33.118 1.00 90.62 168 TYR A CA 1
ATOM 1303 C C . TYR A 1 168 ? 17.949 3.729 -32.483 1.00 90.62 168 TYR A C 1
ATOM 1305 O O . TYR A 1 168 ? 18.180 2.844 -31.656 1.00 90.62 168 TYR A O 1
ATOM 1313 N N . GLU A 1 169 ? 16.723 4.050 -32.865 1.00 90.31 169 GLU A N 1
ATOM 1314 C CA . GLU A 1 169 ? 15.536 3.298 -32.480 1.00 90.31 169 GLU A CA 1
ATOM 1315 C C . GLU A 1 169 ? 15.204 2.276 -33.571 1.00 90.31 169 GLU A C 1
ATOM 1317 O O . GLU A 1 169 ? 15.262 2.589 -34.761 1.00 90.31 169 GLU A O 1
ATOM 1322 N N . GLY A 1 170 ? 14.903 1.032 -33.198 1.00 89.81 170 GLY A N 1
ATOM 1323 C CA . GLY A 1 170 ? 14.530 0.014 -34.176 1.00 89.81 170 GLY A CA 1
ATOM 1324 C C . GLY A 1 170 ? 14.396 -1.388 -33.598 1.00 89.81 170 GLY A C 1
ATOM 1325 O O . GLY A 1 170 ? 14.485 -1.602 -32.391 1.00 89.81 170 GLY A O 1
ATOM 1326 N N . LYS A 1 171 ? 14.195 -2.370 -34.482 1.00 91.31 171 LYS A N 1
ATOM 1327 C CA . LYS A 1 171 ? 14.068 -3.791 -34.120 1.00 91.31 171 LYS A CA 1
ATOM 1328 C C . LYS A 1 171 ? 15.387 -4.532 -34.340 1.00 91.31 171 LYS A C 1
ATOM 1330 O O . LYS A 1 171 ? 15.954 -4.455 -35.429 1.00 91.31 171 LYS A O 1
ATOM 1335 N N . ILE A 1 172 ? 15.830 -5.311 -33.355 1.00 89.12 172 ILE A N 1
ATOM 1336 C CA . ILE A 1 172 ? 16.997 -6.202 -33.453 1.00 89.12 172 ILE A CA 1
ATOM 1337 C C . ILE A 1 172 ? 16.636 -7.618 -32.998 1.00 89.12 172 ILE A C 1
ATOM 1339 O O . ILE A 1 172 ? 15.813 -7.794 -32.104 1.00 89.12 172 ILE A O 1
ATOM 1343 N N . ALA A 1 173 ? 17.239 -8.631 -33.621 1.00 87.12 173 ALA A N 1
ATOM 1344 C CA . ALA A 1 173 ? 17.093 -10.015 -33.188 1.00 87.12 173 ALA A CA 1
ATOM 1345 C C . ALA A 1 173 ? 17.878 -10.259 -31.887 1.00 87.12 173 ALA A C 1
ATOM 1347 O O . ALA A 1 173 ? 19.093 -10.049 -31.840 1.00 87.12 173 ALA A O 1
ATOM 1348 N N . VAL A 1 174 ? 17.189 -10.715 -30.842 1.00 80.19 174 VAL A N 1
ATOM 1349 C CA . VAL A 1 174 ? 17.761 -11.136 -29.558 1.00 80.19 174 VAL A CA 1
ATOM 1350 C C . VAL A 1 174 ? 17.164 -12.496 -29.218 1.00 80.19 174 VAL A C 1
ATOM 1352 O O . VAL A 1 174 ? 15.953 -12.604 -29.063 1.00 80.19 174 VAL A O 1
ATOM 1355 N N . GLY A 1 175 ? 18.001 -13.536 -29.143 1.00 77.12 175 GLY A N 1
ATOM 1356 C CA . GLY A 1 175 ? 17.548 -14.886 -28.782 1.00 77.12 175 GLY A CA 1
ATOM 1357 C C . GLY A 1 175 ? 16.441 -15.444 -29.689 1.00 77.12 175 GLY A C 1
ATOM 1358 O O . GLY A 1 175 ? 15.519 -16.067 -29.189 1.00 77.12 175 GLY A O 1
ATOM 1359 N N . GLY A 1 176 ? 16.485 -15.160 -30.997 1.00 80.81 176 GLY A N 1
ATOM 1360 C CA . GLY A 1 176 ? 15.469 -15.600 -31.969 1.00 80.81 176 GLY A CA 1
ATOM 1361 C C . GLY A 1 176 ? 14.276 -14.650 -32.143 1.00 80.81 176 GLY A C 1
ATOM 1362 O O . GLY A 1 176 ? 13.622 -14.688 -33.179 1.00 80.81 176 GLY A O 1
ATOM 1363 N N . SER A 1 177 ? 14.051 -13.720 -31.212 1.00 83.81 177 SER A N 1
ATOM 1364 C CA . SER A 1 177 ? 12.915 -12.787 -31.249 1.00 83.81 177 SER A CA 1
ATOM 1365 C C . SER A 1 177 ? 13.323 -11.383 -31.695 1.00 83.81 177 SER A C 1
ATOM 1367 O O . SER A 1 177 ? 14.398 -10.887 -31.348 1.00 83.81 177 SER A O 1
ATOM 1369 N N . ARG A 1 178 ? 12.460 -10.694 -32.456 1.00 88.44 178 ARG A N 1
ATOM 1370 C CA . ARG A 1 178 ? 12.684 -9.288 -32.839 1.00 88.44 178 ARG A CA 1
ATOM 1371 C C . ARG A 1 178 ? 12.218 -8.362 -31.722 1.00 88.44 178 ARG A C 1
ATOM 1373 O O . ARG A 1 178 ? 11.027 -8.127 -31.562 1.00 88.44 178 ARG A O 1
ATOM 1380 N N . VAL A 1 179 ? 13.171 -7.789 -30.999 1.00 86.69 179 VAL A N 1
ATOM 1381 C CA . VAL A 1 179 ? 12.909 -6.856 -29.901 1.00 86.69 179 VAL A CA 1
ATOM 1382 C C . VAL A 1 179 ? 13.081 -5.430 -30.407 1.00 86.69 179 VAL A C 1
ATOM 1384 O O . VAL A 1 179 ? 14.106 -5.092 -31.004 1.00 86.69 179 VAL A O 1
ATOM 1387 N N . MET A 1 180 ? 12.067 -4.594 -30.193 1.00 89.56 180 MET A N 1
ATOM 1388 C CA . MET A 1 180 ? 12.158 -3.160 -30.457 1.00 89.56 180 MET A CA 1
ATOM 1389 C C . MET A 1 180 ? 12.936 -2.507 -29.310 1.00 89.56 180 MET A C 1
ATOM 1391 O O . MET A 1 180 ? 12.761 -2.876 -28.152 1.00 89.56 180 MET A O 1
ATOM 1395 N N . GLY A 1 181 ? 13.782 -1.525 -29.589 1.00 91.19 181 GLY A N 1
ATOM 1396 C CA . GLY A 1 181 ? 14.367 -0.718 -28.533 1.00 91.19 181 GLY A CA 1
ATOM 1397 C C . GLY A 1 181 ? 15.280 0.388 -29.019 1.00 91.19 181 GLY A C 1
ATOM 1398 O O . GLY A 1 181 ? 15.393 0.665 -30.212 1.00 91.19 181 GLY A O 1
ATOM 1399 N N . TYR A 1 182 ? 15.986 0.977 -28.060 1.00 91.69 182 TYR A N 1
ATOM 1400 C CA . TYR A 1 182 ? 17.148 1.806 -28.349 1.00 91.69 182 TYR A CA 1
ATOM 1401 C C . TYR A 1 182 ? 18.357 0.898 -28.548 1.00 91.69 182 TYR A C 1
ATOM 1403 O O . TYR A 1 182 ? 18.671 0.075 -27.685 1.00 91.69 182 TYR A O 1
ATOM 1411 N N . ILE A 1 183 ? 19.036 1.036 -29.682 1.00 91.75 183 ILE A N 1
ATOM 1412 C CA . ILE A 1 183 ? 20.109 0.145 -30.120 1.00 91.75 183 ILE A CA 1
ATOM 1413 C C . ILE A 1 183 ? 21.379 0.960 -30.348 1.00 91.75 183 ILE A C 1
ATOM 1415 O O . ILE A 1 183 ? 21.372 1.981 -31.034 1.00 91.75 183 ILE A O 1
ATOM 1419 N N . ALA A 1 184 ? 22.499 0.486 -29.805 1.00 90.50 184 ALA A N 1
ATOM 1420 C CA . ALA A 1 184 ? 23.808 1.037 -30.110 1.00 90.50 184 ALA A CA 1
ATOM 1421 C C . ALA A 1 184 ? 24.272 0.578 -31.497 1.00 90.50 184 ALA A C 1
ATOM 1423 O O . ALA A 1 184 ? 24.449 -0.619 -31.754 1.00 90.50 184 ALA A O 1
ATOM 1424 N N . ARG A 1 185 ? 24.528 1.553 -32.367 1.00 86.94 185 ARG A N 1
ATOM 1425 C CA . ARG A 1 185 ? 25.159 1.399 -33.673 1.00 86.94 185 ARG A CA 1
ATOM 1426 C C . ARG A 1 185 ? 26.656 1.134 -33.487 1.00 86.94 185 ARG A C 1
ATOM 1428 O O . ARG A 1 185 ? 27.329 1.949 -32.851 1.00 86.94 185 ARG A O 1
ATOM 1435 N N . PRO A 1 186 ? 27.200 0.040 -34.045 1.00 82.19 186 PRO A N 1
ATOM 1436 C CA . PRO A 1 186 ? 28.631 -0.215 -33.979 1.00 82.19 186 PRO A CA 1
ATOM 1437 C C . PRO A 1 186 ? 29.422 0.952 -34.588 1.00 82.19 186 PRO A C 1
ATOM 1439 O O . PRO A 1 186 ? 28.937 1.600 -35.521 1.00 82.19 186 PRO A O 1
ATOM 1442 N N . PRO A 1 187 ? 30.625 1.248 -34.063 1.00 74.56 187 PRO A N 1
ATOM 1443 C CA . PRO A 1 187 ? 31.505 2.237 -34.664 1.00 74.56 187 PRO A CA 1
ATOM 1444 C C . PRO A 1 187 ? 31.802 1.866 -36.126 1.00 74.56 187 PRO A C 1
ATOM 1446 O O . PRO A 1 187 ? 31.684 0.690 -36.492 1.00 74.56 187 PRO A O 1
ATOM 1449 N N . PRO A 1 188 ? 32.162 2.857 -36.962 1.00 65.38 188 PRO A N 1
ATOM 1450 C CA . PRO A 1 188 ? 32.425 2.638 -38.377 1.00 65.38 188 PRO A CA 1
ATOM 1451 C C . PRO A 1 188 ? 33.450 1.521 -38.598 1.00 65.38 188 PRO A C 1
ATOM 1453 O O . PRO A 1 188 ? 34.280 1.225 -37.735 1.00 65.38 188 PRO A O 1
ATOM 1456 N N . ARG A 1 189 ? 33.328 0.877 -39.763 1.00 66.56 189 ARG A N 1
ATOM 1457 C CA . ARG A 1 189 ? 34.105 -0.296 -40.176 1.00 66.56 189 ARG A CA 1
ATOM 1458 C C . ARG A 1 189 ? 35.597 -0.082 -39.929 1.00 66.56 189 ARG A C 1
ATOM 1460 O O . ARG A 1 189 ? 36.101 1.023 -40.085 1.00 66.56 189 ARG A O 1
ATOM 1467 N N . VAL A 1 190 ? 36.309 -1.152 -39.598 1.00 64.62 190 VAL A N 1
ATOM 1468 C CA . VAL A 1 190 ? 37.778 -1.138 -39.549 1.00 64.62 190 VAL A CA 1
ATOM 1469 C C . VAL A 1 190 ? 38.274 -1.819 -40.817 1.00 64.62 190 VAL A C 1
ATOM 1471 O O . VAL A 1 190 ? 37.721 -2.855 -41.204 1.00 64.62 190 VAL A O 1
ATOM 1474 N N . LYS A 1 191 ? 39.283 -1.244 -41.481 1.00 65.44 191 LYS A N 1
ATOM 1475 C CA . LYS A 1 191 ? 39.977 -1.935 -42.571 1.00 65.44 191 LYS A CA 1
ATOM 1476 C C . LYS A 1 191 ? 40.717 -3.132 -41.977 1.00 65.44 191 LYS A C 1
ATOM 1478 O O . LYS A 1 191 ? 41.568 -2.951 -41.109 1.00 65.44 191 LYS A O 1
ATOM 1483 N N . LYS A 1 192 ? 40.380 -4.340 -42.416 1.00 66.56 192 LYS A N 1
ATOM 1484 C CA . LYS A 1 192 ? 41.119 -5.560 -42.080 1.00 66.56 192 LYS A CA 1
ATOM 1485 C C . LYS A 1 192 ? 41.697 -6.169 -43.361 1.00 66.56 192 LYS A C 1
ATOM 1487 O O . LYS A 1 192 ? 41.013 -6.118 -44.384 1.00 66.56 192 LYS A O 1
ATOM 1492 N N . PRO A 1 193 ? 42.918 -6.727 -43.322 1.00 71.44 193 PRO A N 1
ATOM 1493 C CA . PRO A 1 193 ? 43.460 -7.463 -44.455 1.00 71.44 193 PRO A CA 1
ATOM 1494 C C . PRO A 1 193 ? 42.664 -8.759 -44.651 1.00 71.44 193 PRO A C 1
ATOM 1496 O O . PRO A 1 193 ? 42.386 -9.472 -43.686 1.00 71.44 193 PRO A O 1
ATOM 1499 N N . GLU A 1 194 ? 42.281 -9.048 -45.891 1.00 74.00 194 GLU A N 1
ATOM 1500 C CA . GLU A 1 194 ? 41.510 -10.232 -46.269 1.00 74.00 194 GLU A CA 1
ATOM 1501 C C . GLU A 1 194 ? 42.171 -10.950 -47.461 1.00 74.00 194 GLU A C 1
ATOM 1503 O O . GLU A 1 194 ? 42.623 -10.312 -48.416 1.00 74.00 194 GLU A O 1
ATOM 1508 N N . GLY A 1 195 ? 42.244 -12.285 -47.386 1.00 67.94 195 GLY A N 1
ATOM 1509 C CA . GLY A 1 195 ? 42.870 -13.148 -48.396 1.00 67.94 195 GLY A CA 1
ATOM 1510 C C . GLY A 1 195 ? 44.408 -13.158 -48.385 1.00 67.94 195 GLY A C 1
ATOM 1511 O O . GLY A 1 195 ? 45.053 -12.388 -47.671 1.00 67.94 195 GLY A O 1
ATOM 1512 N N . LYS A 1 196 ? 45.006 -14.030 -49.215 1.00 63.53 196 LYS A N 1
ATOM 1513 C CA . LYS A 1 196 ? 46.472 -14.166 -49.368 1.00 63.53 196 LYS A CA 1
ATOM 1514 C C . LYS A 1 196 ? 47.149 -12.873 -49.858 1.00 63.53 196 LYS A C 1
ATOM 1516 O O . LYS A 1 196 ? 48.289 -12.616 -49.496 1.00 63.53 196 LYS A O 1
ATOM 1521 N N . ASN A 1 197 ? 46.413 -12.006 -50.561 1.00 73.69 197 ASN A N 1
ATOM 1522 C CA . ASN A 1 197 ? 46.921 -10.735 -51.098 1.00 73.69 197 ASN A CA 1
ATOM 1523 C C . ASN A 1 197 ? 46.739 -9.533 -50.144 1.00 73.69 197 ASN A C 1
ATOM 1525 O O . ASN A 1 197 ? 46.928 -8.395 -50.562 1.00 73.69 197 ASN A O 1
ATOM 1529 N N . ARG A 1 198 ? 46.336 -9.752 -48.877 1.00 69.62 198 ARG A N 1
ATOM 1530 C CA . ARG A 1 198 ? 46.149 -8.702 -47.846 1.00 69.62 198 ARG A CA 1
ATOM 1531 C C . ARG A 1 198 ? 45.308 -7.497 -48.307 1.00 69.62 198 ARG A C 1
ATOM 1533 O O . ARG A 1 198 ? 45.534 -6.368 -47.865 1.00 69.62 198 ARG A O 1
ATOM 1540 N N . ARG A 1 199 ? 44.303 -7.705 -49.164 1.00 71.94 199 ARG A N 1
ATOM 1541 C CA . ARG A 1 199 ? 43.441 -6.609 -49.629 1.00 71.94 199 ARG A CA 1
ATOM 1542 C C . ARG A 1 199 ? 42.664 -6.051 -48.437 1.00 71.94 199 ARG A C 1
ATOM 1544 O O . ARG A 1 199 ? 42.037 -6.798 -47.691 1.00 71.94 199 ARG A O 1
ATOM 1551 N N . MET A 1 200 ? 42.725 -4.737 -48.236 1.00 68.00 200 MET A N 1
ATOM 1552 C CA . MET A 1 200 ? 42.071 -4.082 -47.102 1.00 68.00 200 MET A CA 1
ATOM 1553 C C . MET A 1 200 ? 40.564 -3.980 -47.341 1.00 68.00 200 MET A C 1
ATOM 1555 O O . MET A 1 200 ? 40.111 -3.148 -48.125 1.00 68.00 200 MET A O 1
ATOM 1559 N N . VAL A 1 201 ? 39.781 -4.797 -46.637 1.00 69.00 201 VAL A N 1
ATOM 1560 C CA . VAL A 1 201 ? 38.316 -4.789 -46.705 1.00 69.00 201 VAL A CA 1
ATOM 1561 C C . VAL A 1 201 ? 37.750 -4.117 -45.458 1.00 69.00 201 VAL A C 1
ATOM 1563 O O . VAL A 1 201 ? 38.153 -4.386 -44.323 1.00 69.00 201 VAL A O 1
ATOM 1566 N N . TRP A 1 202 ? 36.792 -3.215 -45.656 1.00 64.38 202 TRP A N 1
ATOM 1567 C CA . TRP A 1 202 ? 36.051 -2.597 -44.564 1.00 64.38 202 TRP A CA 1
ATOM 1568 C C . TRP A 1 202 ? 35.067 -3.606 -43.968 1.00 64.38 202 TRP A C 1
ATOM 1570 O O . TRP A 1 202 ? 34.027 -3.883 -44.567 1.00 64.38 202 TRP A O 1
ATOM 1580 N N . ARG A 1 203 ? 35.342 -4.114 -42.762 1.00 63.41 203 ARG A N 1
ATOM 1581 C CA . ARG A 1 203 ? 34.426 -5.020 -42.051 1.00 63.41 203 ARG A CA 1
ATOM 1582 C C . ARG A 1 203 ? 33.771 -4.338 -40.853 1.00 63.41 203 ARG A C 1
ATOM 1584 O O . ARG A 1 203 ? 34.410 -3.606 -40.094 1.00 63.41 203 ARG A O 1
ATOM 1591 N N . ASN A 1 204 ? 32.483 -4.620 -40.654 1.00 63.25 204 ASN A N 1
ATOM 1592 C CA . ASN A 1 204 ? 31.794 -4.313 -39.402 1.00 63.25 204 ASN A CA 1
ATOM 1593 C C . ASN A 1 204 ? 32.354 -5.250 -38.326 1.00 63.25 204 ASN A C 1
ATOM 1595 O O . ASN A 1 204 ? 32.029 -6.432 -38.291 1.00 63.25 204 ASN A O 1
ATOM 1599 N N . VAL A 1 205 ? 33.225 -4.739 -37.457 1.00 62.72 205 VAL A N 1
ATOM 1600 C CA . VAL A 1 205 ? 33.917 -5.577 -36.460 1.00 62.72 205 VAL A CA 1
ATOM 1601 C C . VAL A 1 205 ? 32.991 -5.973 -35.303 1.00 62.72 205 VAL A C 1
ATOM 1603 O O . VAL A 1 205 ? 33.312 -6.867 -34.526 1.00 62.72 205 VAL A O 1
ATOM 1606 N N . ARG A 1 206 ? 31.833 -5.317 -35.157 1.00 75.44 206 ARG A N 1
ATOM 1607 C CA . ARG A 1 206 ? 30.902 -5.561 -34.052 1.00 75.44 206 ARG A CA 1
ATOM 1608 C C . ARG A 1 206 ? 29.447 -5.505 -34.512 1.00 75.44 206 ARG A C 1
ATOM 1610 O O . ARG A 1 206 ? 29.114 -4.796 -35.457 1.00 75.44 206 ARG A O 1
ATOM 1617 N N . ARG A 1 207 ? 28.590 -6.254 -33.816 1.00 84.19 207 ARG A N 1
ATOM 1618 C CA . ARG A 1 207 ? 27.137 -6.286 -34.039 1.00 84.19 207 ARG A CA 1
ATOM 1619 C C . ARG A 1 207 ? 26.438 -5.175 -33.241 1.00 84.19 207 ARG A C 1
ATOM 1621 O O . ARG A 1 207 ? 26.967 -4.788 -32.192 1.00 84.19 207 ARG A O 1
ATOM 1628 N N . PRO A 1 208 ? 25.276 -4.676 -33.699 1.00 87.88 208 PRO A N 1
ATOM 1629 C CA . PRO A 1 208 ? 24.458 -3.757 -32.915 1.00 87.88 208 PRO A CA 1
ATOM 1630 C C . PRO A 1 208 ? 24.055 -4.377 -31.572 1.00 87.88 208 PRO A C 1
ATOM 1632 O O . PRO A 1 208 ? 23.959 -5.599 -31.446 1.00 87.88 208 PRO A O 1
ATOM 1635 N N . ARG A 1 209 ? 23.860 -3.537 -30.553 1.00 91.50 209 ARG A N 1
ATOM 1636 C CA . ARG A 1 209 ? 23.582 -3.984 -29.178 1.00 91.50 209 ARG A CA 1
ATOM 1637 C C . ARG A 1 209 ? 22.355 -3.284 -28.620 1.00 91.50 209 ARG A C 1
ATOM 1639 O O . ARG A 1 209 ? 22.308 -2.058 -28.609 1.00 91.50 209 ARG A O 1
ATOM 1646 N N . LEU A 1 210 ? 21.388 -4.058 -28.135 1.00 91.94 210 LEU A N 1
ATOM 1647 C CA . LEU A 1 210 ? 20.182 -3.528 -27.504 1.00 91.94 210 LEU A CA 1
ATOM 1648 C C . LEU A 1 210 ? 20.538 -2.849 -26.173 1.00 91.94 210 LEU A C 1
ATOM 1650 O O . LEU A 1 210 ? 21.144 -3.482 -25.308 1.00 91.94 210 LEU A O 1
ATOM 1654 N N . LEU A 1 211 ? 20.187 -1.571 -26.031 1.00 92.25 211 LEU A N 1
ATOM 1655 C CA . LEU A 1 211 ? 20.441 -0.753 -24.841 1.00 92.25 211 LEU A CA 1
ATOM 1656 C C . LEU A 1 211 ? 19.244 -0.738 -23.906 1.00 92.25 211 LEU A C 1
ATOM 1658 O O . LEU A 1 211 ? 19.395 -0.992 -22.717 1.00 92.25 211 LEU A O 1
ATOM 1662 N N . LEU A 1 212 ? 18.071 -0.442 -24.457 1.00 92.19 212 LEU A N 1
ATOM 1663 C CA . LEU A 1 212 ? 16.800 -0.443 -23.748 1.00 92.19 212 LEU A CA 1
ATOM 1664 C C . LEU A 1 212 ? 15.814 -1.254 -24.587 1.00 92.19 212 LEU A C 1
ATOM 1666 O O . LEU A 1 212 ? 15.556 -0.873 -25.728 1.00 92.19 212 LEU A O 1
ATOM 1670 N N . ALA A 1 213 ? 15.289 -2.349 -24.047 1.00 90.44 213 ALA A N 1
ATOM 1671 C CA . ALA A 1 213 ? 14.237 -3.135 -24.681 1.00 90.44 213 ALA A CA 1
ATOM 1672 C C . ALA A 1 213 ? 12.886 -2.452 -24.457 1.00 90.44 213 ALA A C 1
ATOM 1674 O O . ALA A 1 213 ? 12.554 -2.123 -23.322 1.00 90.44 213 ALA A O 1
ATOM 1675 N N . ALA A 1 214 ? 12.114 -2.244 -25.517 1.00 89.12 214 ALA A N 1
ATOM 1676 C CA . ALA A 1 214 ? 10.724 -1.838 -25.412 1.00 89.12 214 ALA A CA 1
ATOM 1677 C C . ALA A 1 214 ? 9.853 -3.089 -25.282 1.00 89.12 214 ALA A C 1
ATOM 1679 O O . ALA A 1 214 ? 9.866 -3.942 -26.172 1.00 89.12 214 ALA A O 1
ATOM 1680 N N . ILE A 1 215 ? 9.108 -3.186 -24.184 1.00 86.00 215 ILE A N 1
ATOM 1681 C CA . ILE A 1 215 ? 8.127 -4.250 -23.965 1.00 86.00 215 ILE A CA 1
ATOM 1682 C C . ILE A 1 215 ? 6.709 -3.660 -23.963 1.00 86.00 215 ILE A C 1
ATOM 1684 O O . ILE A 1 215 ? 6.523 -2.535 -23.481 1.00 86.00 215 ILE A O 1
ATOM 1688 N N . PRO A 1 216 ? 5.723 -4.385 -24.524 1.00 81.62 216 PRO A N 1
ATOM 1689 C CA . PRO A 1 216 ? 4.349 -3.901 -24.636 1.00 81.62 216 PRO A CA 1
ATOM 1690 C C . PRO A 1 216 ? 3.613 -3.935 -23.297 1.00 81.62 216 PRO A C 1
ATOM 1692 O O . PRO A 1 216 ? 2.731 -3.122 -23.077 1.00 81.62 216 PRO A O 1
ATOM 1695 N N . GLN A 1 217 ? 3.987 -4.846 -22.400 1.00 84.06 217 GLN A N 1
ATOM 1696 C CA . GLN A 1 217 ? 3.425 -4.965 -21.061 1.00 84.06 217 GLN A CA 1
ATOM 1697 C C . GLN A 1 217 ? 4.453 -5.585 -20.116 1.00 84.06 217 GLN A C 1
ATOM 1699 O O . GLN A 1 217 ? 5.388 -6.255 -20.568 1.00 84.06 217 GLN A O 1
ATOM 1704 N N . ALA A 1 218 ? 4.277 -5.378 -18.814 1.00 82.19 218 ALA A N 1
ATOM 1705 C CA . ALA A 1 218 ? 5.079 -6.026 -17.782 1.00 82.19 218 ALA A CA 1
ATOM 1706 C C . ALA A 1 218 ? 4.173 -6.676 -16.737 1.00 82.19 218 ALA A C 1
ATOM 1708 O O . ALA A 1 218 ? 3.300 -6.011 -16.184 1.00 82.19 218 ALA A O 1
ATOM 1709 N N . THR A 1 219 ? 4.403 -7.955 -16.449 1.00 84.56 219 THR A N 1
ATOM 1710 C CA . THR A 1 219 ? 3.689 -8.665 -15.385 1.00 84.56 219 THR A CA 1
ATOM 1711 C C . THR A 1 219 ? 4.446 -8.516 -14.071 1.00 84.56 219 THR A C 1
ATOM 1713 O O . THR A 1 219 ? 5.653 -8.757 -14.019 1.00 84.56 219 THR A O 1
ATOM 1716 N N . TYR A 1 220 ? 3.742 -8.118 -13.016 1.00 83.94 220 TYR A N 1
ATOM 1717 C CA . TYR A 1 220 ? 4.296 -7.939 -11.679 1.00 83.94 220 TYR A CA 1
ATOM 1718 C C . TYR A 1 220 ? 3.914 -9.100 -10.766 1.00 83.94 220 TYR A C 1
ATOM 1720 O O . TYR A 1 220 ? 2.862 -9.720 -10.909 1.00 83.94 220 TYR A O 1
ATOM 1728 N N . ARG A 1 221 ? 4.793 -9.393 -9.808 1.00 87.06 221 ARG A N 1
ATOM 1729 C CA . ARG A 1 221 ? 4.506 -10.323 -8.718 1.00 87.06 221 ARG A CA 1
ATOM 1730 C C . ARG A 1 221 ? 4.080 -9.514 -7.486 1.00 87.06 221 ARG A C 1
ATOM 1732 O O . ARG A 1 221 ? 4.853 -8.647 -7.073 1.00 87.06 221 ARG A O 1
ATOM 1739 N N . PRO A 1 222 ? 2.929 -9.815 -6.865 1.00 89.62 222 PRO A N 1
ATOM 1740 C CA . PRO A 1 222 ? 2.428 -9.050 -5.731 1.00 89.62 222 PRO A CA 1
ATOM 1741 C C . PRO A 1 222 ? 3.079 -9.499 -4.418 1.00 89.62 222 PRO A C 1
ATOM 1743 O O . PRO A 1 222 ? 2.570 -10.332 -3.672 1.00 89.62 222 PRO A O 1
ATOM 1746 N N . ILE A 1 223 ? 4.267 -8.968 -4.145 1.00 91.38 223 ILE A N 1
ATOM 1747 C CA . ILE A 1 223 ? 5.108 -9.380 -3.011 1.00 91.38 223 ILE A CA 1
ATOM 1748 C C . ILE A 1 223 ? 4.576 -8.955 -1.629 1.00 91.38 223 ILE A C 1
ATOM 1750 O O . ILE A 1 223 ? 4.966 -9.547 -0.627 1.00 91.38 223 ILE A O 1
ATOM 1754 N N . LEU A 1 224 ? 3.676 -7.970 -1.556 1.00 91.38 224 LEU A N 1
ATOM 1755 C CA . LEU A 1 224 ? 3.042 -7.511 -0.313 1.00 91.38 224 LEU A CA 1
ATOM 1756 C C . LEU A 1 224 ? 1.679 -8.166 -0.048 1.00 91.38 224 LEU A C 1
ATOM 1758 O O . LEU A 1 224 ? 1.132 -7.968 1.034 1.00 91.38 224 LEU A O 1
ATOM 1762 N N . GLN A 1 225 ? 1.135 -8.955 -0.981 1.00 91.56 225 GLN A N 1
ATOM 1763 C CA . GLN A 1 225 ? -0.207 -9.541 -0.849 1.00 91.56 225 GLN A CA 1
ATOM 1764 C C . GLN A 1 225 ? -0.360 -10.371 0.427 1.00 91.56 225 GLN A C 1
ATOM 1766 O O . GLN A 1 225 ? -1.313 -10.202 1.181 1.00 91.56 225 GLN A O 1
ATOM 1771 N N . ARG A 1 226 ? 0.616 -11.243 0.700 1.00 91.50 226 ARG A N 1
ATOM 1772 C CA . ARG A 1 226 ? 0.613 -12.076 1.905 1.00 91.50 226 ARG A CA 1
ATOM 1773 C C . ARG A 1 226 ? 0.651 -11.225 3.177 1.00 91.50 226 ARG A C 1
ATOM 1775 O O . ARG A 1 226 ? -0.135 -11.461 4.085 1.00 91.50 226 ARG A O 1
ATOM 1782 N N . ARG A 1 227 ? 1.523 -10.212 3.217 1.00 93.38 227 ARG A N 1
ATOM 1783 C CA . ARG A 1 227 ? 1.666 -9.301 4.365 1.00 93.38 227 ARG A CA 1
ATOM 1784 C C . ARG A 1 227 ? 0.397 -8.486 4.618 1.00 93.38 227 ARG A C 1
ATOM 1786 O O . ARG A 1 227 ? 0.051 -8.250 5.768 1.00 93.38 227 ARG A O 1
ATOM 1793 N N . TRP A 1 228 ? -0.309 -8.106 3.555 1.00 91.25 228 TRP A N 1
ATOM 1794 C CA . TRP A 1 228 ? -1.608 -7.443 3.648 1.00 91.25 228 TRP A CA 1
ATOM 1795 C C . TRP A 1 228 ? -2.655 -8.331 4.322 1.00 91.25 228 TRP A C 1
ATOM 1797 O O . TRP A 1 228 ? -3.297 -7.895 5.273 1.00 91.25 228 TRP A O 1
ATOM 1807 N N . VAL A 1 229 ? -2.779 -9.587 3.885 1.00 90.56 229 VAL A N 1
ATOM 1808 C CA . VAL A 1 229 ? -3.717 -10.550 4.486 1.00 90.56 229 VAL A CA 1
ATOM 1809 C C . VAL A 1 229 ? -3.369 -10.822 5.953 1.00 90.56 229 VAL A C 1
ATOM 1811 O O . VAL A 1 229 ? -4.256 -10.779 6.800 1.00 90.56 229 VAL A O 1
ATOM 1814 N N . GLU A 1 230 ? -2.086 -11.031 6.269 1.00 92.00 230 GLU A N 1
ATOM 1815 C CA . GLU A 1 230 ? -1.610 -11.224 7.649 1.00 92.00 230 GLU A CA 1
ATOM 1816 C C . GLU A 1 230 ? -1.966 -10.020 8.542 1.00 92.00 230 GLU A C 1
ATOM 1818 O O . GLU A 1 230 ? -2.502 -10.196 9.633 1.00 92.00 230 GLU A O 1
ATOM 1823 N N . ALA A 1 231 ? -1.742 -8.792 8.061 1.00 92.50 231 ALA A N 1
ATOM 1824 C CA . ALA A 1 231 ? -2.065 -7.575 8.806 1.00 92.50 231 ALA A CA 1
ATOM 1825 C C . ALA A 1 231 ? -3.574 -7.420 9.066 1.00 92.50 231 ALA A C 1
ATOM 1827 O O . ALA A 1 231 ? -3.970 -6.985 10.147 1.00 92.50 231 ALA A O 1
ATOM 1828 N N . GLN A 1 232 ? -4.420 -7.785 8.096 1.00 91.06 232 GLN A N 1
ATOM 1829 C CA . GLN A 1 232 ? -5.875 -7.772 8.266 1.00 91.06 232 GLN A CA 1
ATOM 1830 C C . GLN A 1 232 ? -6.339 -8.815 9.285 1.00 91.06 232 GLN A C 1
ATOM 1832 O O . GLN A 1 232 ? -7.151 -8.503 10.152 1.00 91.06 232 GLN A O 1
ATOM 1837 N N . GLN A 1 233 ? -5.802 -10.035 9.217 1.00 91.00 233 GLN A N 1
ATOM 1838 C CA . GLN A 1 233 ? -6.117 -11.097 10.175 1.00 91.00 233 GLN A CA 1
ATOM 1839 C C . GLN A 1 233 ? -5.699 -10.719 11.600 1.00 91.00 233 GLN A C 1
ATOM 1841 O O . GLN A 1 233 ? -6.467 -10.935 12.534 1.00 91.00 233 GLN A O 1
ATOM 1846 N N . GLU A 1 234 ? -4.524 -10.110 11.770 1.00 90.94 234 GLU A N 1
ATOM 1847 C CA . GLU A 1 234 ? -4.061 -9.630 13.074 1.00 90.94 234 GLU A CA 1
ATOM 1848 C C . GLU A 1 234 ? -4.971 -8.525 13.631 1.00 90.94 234 GLU A C 1
ATOM 1850 O O . GLU A 1 234 ? -5.357 -8.572 14.800 1.00 90.94 234 GLU A O 1
ATOM 1855 N N . ALA A 1 235 ? -5.358 -7.557 12.793 1.00 91.38 235 ALA A N 1
ATOM 1856 C CA . ALA A 1 235 ? -6.276 -6.495 13.192 1.00 91.38 235 ALA A CA 1
ATOM 1857 C C . ALA A 1 235 ? -7.645 -7.056 13.611 1.00 91.38 235 ALA A C 1
ATOM 1859 O O . ALA A 1 235 ? -8.173 -6.655 14.646 1.00 91.38 235 ALA A O 1
ATOM 1860 N N . LEU A 1 236 ? -8.182 -8.024 12.859 1.00 89.50 236 LEU A N 1
ATOM 1861 C CA . LEU A 1 236 ? -9.431 -8.717 13.191 1.00 89.50 236 LEU A CA 1
ATOM 1862 C C . LEU A 1 236 ? -9.327 -9.488 14.509 1.00 89.50 236 LEU A C 1
ATOM 1864 O O . LEU A 1 236 ? -10.207 -9.374 15.355 1.00 89.50 236 LEU A O 1
ATOM 1868 N N . ALA A 1 237 ? -8.242 -10.231 14.718 1.00 89.00 237 ALA A N 1
ATOM 1869 C CA . ALA A 1 237 ? -8.032 -10.998 15.944 1.00 89.00 237 ALA A CA 1
ATOM 1870 C C . ALA A 1 237 ? -7.908 -10.107 17.197 1.00 89.00 237 ALA A C 1
ATOM 1872 O O . ALA A 1 237 ? -8.170 -10.560 18.311 1.00 89.00 237 ALA A O 1
ATOM 1873 N N . ALA A 1 238 ? -7.520 -8.838 17.036 1.00 89.94 238 ALA A N 1
ATOM 1874 C CA . ALA A 1 238 ? -7.394 -7.890 18.138 1.00 89.94 238 ALA A CA 1
ATOM 1875 C C . ALA A 1 238 ? -8.733 -7.271 18.587 1.00 89.94 238 ALA A C 1
ATOM 1877 O O . ALA A 1 238 ? -8.824 -6.820 19.733 1.00 89.94 238 ALA A O 1
ATOM 1878 N N . VAL A 1 239 ? -9.764 -7.263 17.731 1.00 89.62 239 VAL A N 1
ATOM 1879 C CA . VAL A 1 239 ? -11.052 -6.578 17.969 1.00 89.62 239 VAL A CA 1
ATOM 1880 C C . VAL A 1 239 ? -11.709 -6.973 19.297 1.00 89.62 239 VAL A C 1
ATOM 1882 O O . VAL A 1 239 ? -12.007 -6.064 20.079 1.00 89.62 239 VAL A O 1
ATOM 1885 N N . PRO A 1 240 ? -11.873 -8.270 19.638 1.00 88.25 240 PRO A N 1
ATOM 1886 C CA . PRO A 1 240 ? -12.485 -8.656 20.910 1.00 88.25 240 PRO A CA 1
ATOM 1887 C C . PRO A 1 240 ? -11.728 -8.111 22.127 1.00 88.25 240 PRO A C 1
ATOM 1889 O O . PRO A 1 240 ? -12.334 -7.667 23.097 1.00 88.25 240 PRO A O 1
ATOM 1892 N N . GLY A 1 241 ? -10.392 -8.097 22.068 1.00 86.56 241 GLY A N 1
ATOM 1893 C CA . GLY A 1 241 ? -9.557 -7.576 23.149 1.00 86.56 241 GLY A CA 1
ATOM 1894 C C . GLY A 1 241 ? -9.672 -6.059 23.318 1.00 86.56 241 GLY A C 1
ATOM 1895 O O . GLY A 1 241 ? -9.683 -5.574 24.448 1.00 86.56 241 GLY A O 1
ATOM 1896 N N . ILE A 1 242 ? -9.781 -5.312 22.214 1.00 91.56 242 ILE A N 1
ATOM 1897 C CA . ILE A 1 242 ? -9.950 -3.850 22.244 1.00 91.56 242 ILE A CA 1
ATOM 1898 C C . ILE A 1 242 ? -11.333 -3.488 22.803 1.00 91.56 242 ILE A C 1
ATOM 1900 O O . ILE A 1 242 ? -11.422 -2.633 23.687 1.00 91.56 242 ILE A O 1
ATOM 1904 N N . MET A 1 243 ? -12.389 -4.174 22.351 1.00 90.81 243 MET A N 1
ATOM 1905 C CA . MET A 1 243 ? -13.748 -3.988 22.873 1.00 90.81 243 MET A CA 1
ATOM 1906 C C . MET A 1 243 ? -13.823 -4.337 24.364 1.00 90.81 243 MET A C 1
ATOM 1908 O O . MET A 1 243 ? -14.305 -3.537 25.159 1.00 90.81 243 MET A O 1
ATOM 1912 N N . ALA A 1 244 ? -13.261 -5.468 24.797 1.00 86.25 244 ALA A N 1
ATOM 1913 C CA . ALA A 1 244 ? -13.234 -5.821 26.218 1.00 86.25 244 ALA A CA 1
ATOM 1914 C C . ALA A 1 244 ? -12.576 -4.729 27.084 1.00 86.25 244 ALA A C 1
ATOM 1916 O O . ALA A 1 244 ? -13.144 -4.311 28.096 1.00 86.25 244 ALA A O 1
ATOM 1917 N N . ALA A 1 245 ? -11.411 -4.224 26.660 1.00 86.19 245 ALA A N 1
ATOM 1918 C CA . ALA A 1 245 ? -10.690 -3.173 27.375 1.00 86.19 245 ALA A CA 1
ATOM 1919 C C . ALA A 1 245 ? -11.488 -1.857 27.440 1.00 86.19 245 ALA A C 1
ATOM 1921 O O . ALA A 1 245 ? -11.544 -1.211 28.487 1.00 86.19 245 ALA A O 1
ATOM 1922 N N . GLN A 1 246 ? -12.154 -1.476 26.344 1.00 92.12 246 GLN A N 1
ATOM 1923 C CA . GLN A 1 246 ? -13.003 -0.285 26.308 1.00 92.12 246 GLN A CA 1
ATOM 1924 C C . GLN A 1 246 ? -14.252 -0.424 27.186 1.00 92.12 246 GLN A C 1
ATOM 1926 O O . GLN A 1 246 ? -14.671 0.543 27.827 1.00 92.12 246 GLN A O 1
ATOM 1931 N N . LEU A 1 247 ? -14.871 -1.605 27.243 1.00 86.75 247 LEU A N 1
ATOM 1932 C CA . LEU A 1 247 ? -16.013 -1.849 28.125 1.00 86.75 247 LEU A CA 1
ATOM 1933 C C . LEU A 1 247 ? -15.595 -1.716 29.589 1.00 86.75 247 LEU A C 1
ATOM 1935 O O . LEU A 1 247 ? -16.264 -1.039 30.371 1.00 86.75 247 LEU A O 1
ATOM 1939 N N . GLU A 1 248 ? -14.455 -2.303 29.944 1.00 82.62 248 GLU A N 1
ATOM 1940 C CA . GLU A 1 248 ? -13.893 -2.221 31.286 1.00 82.62 248 GLU A CA 1
ATOM 1941 C C . GLU A 1 248 ? -13.590 -0.775 31.703 1.00 82.62 248 GLU A C 1
ATOM 1943 O O . GLU A 1 248 ? -13.999 -0.340 32.783 1.00 82.62 248 GLU A O 1
ATOM 1948 N N . GLU A 1 249 ? -12.915 -0.003 30.850 1.00 86.38 249 GLU A N 1
ATOM 1949 C CA . GLU A 1 249 ? -12.629 1.411 31.105 1.00 86.38 249 GLU A CA 1
ATOM 1950 C C . GLU A 1 249 ? -13.921 2.208 31.334 1.00 86.38 249 GLU A C 1
ATOM 1952 O O . GLU A 1 249 ? -14.039 2.986 32.290 1.00 86.38 249 GLU A O 1
ATOM 1957 N N . ASN A 1 250 ? -14.939 1.955 30.510 1.00 87.50 250 ASN A N 1
ATOM 1958 C CA . ASN A 1 250 ? -16.235 2.598 30.649 1.00 87.50 250 ASN A CA 1
ATOM 1959 C C . ASN A 1 250 ? -16.918 2.258 31.974 1.00 87.50 250 ASN A C 1
ATOM 1961 O O . ASN A 1 250 ? -17.415 3.167 32.645 1.00 87.50 250 ASN A O 1
ATOM 1965 N N . LEU A 1 251 ? -16.904 0.987 32.372 1.00 81.62 251 LEU A N 1
ATOM 1966 C CA . LEU A 1 251 ? -17.452 0.520 33.644 1.00 81.62 251 LEU A CA 1
ATOM 1967 C C . LEU A 1 251 ? -16.736 1.162 34.835 1.00 81.62 251 LEU A C 1
ATOM 1969 O O . LEU A 1 251 ? -17.402 1.683 35.733 1.00 81.62 251 LEU A O 1
ATOM 1973 N N . ARG A 1 252 ? -15.396 1.222 34.813 1.00 78.81 252 ARG A N 1
ATOM 1974 C CA . ARG A 1 252 ? -14.596 1.923 35.836 1.00 78.81 252 ARG A CA 1
ATOM 1975 C C . ARG A 1 252 ? -14.998 3.393 35.941 1.00 78.81 252 ARG A C 1
ATOM 1977 O O . ARG A 1 252 ? -15.216 3.897 37.043 1.00 78.81 252 ARG A O 1
ATOM 1984 N N . HIS A 1 253 ? -15.169 4.073 34.807 1.00 80.94 253 HIS A N 1
ATOM 1985 C CA . HIS A 1 253 ? -15.600 5.468 34.796 1.00 80.94 253 HIS A CA 1
ATOM 1986 C C . HIS A 1 253 ? -17.010 5.642 35.393 1.00 80.94 253 HIS A C 1
ATOM 1988 O O . HIS A 1 253 ? -17.242 6.570 36.176 1.00 80.94 253 HIS A O 1
ATOM 1994 N N . VAL A 1 254 ? -17.975 4.791 35.031 1.00 76.56 254 VAL A N 1
ATOM 1995 C CA . VAL A 1 254 ? -19.345 4.893 35.569 1.00 76.56 254 VAL A CA 1
ATOM 1996 C C . VAL A 1 254 ? -19.356 4.611 37.073 1.00 76.56 254 VAL A C 1
ATOM 1998 O O . VAL A 1 254 ? -20.014 5.338 37.821 1.00 76.56 254 VAL A O 1
ATOM 2001 N N . ALA A 1 255 ? -18.583 3.620 37.526 1.00 70.75 255 ALA A N 1
ATOM 2002 C CA . ALA A 1 255 ? -18.432 3.295 38.939 1.00 70.75 255 ALA A CA 1
ATOM 2003 C C . ALA A 1 255 ? -17.867 4.475 39.742 1.00 70.75 255 ALA A C 1
ATOM 2005 O O . ALA A 1 255 ? -18.430 4.834 40.776 1.00 70.75 255 ALA A O 1
ATOM 2006 N N . ALA A 1 256 ? -16.838 5.150 39.221 1.00 75.12 256 ALA A N 1
ATOM 2007 C CA . ALA A 1 256 ? -16.271 6.350 39.838 1.00 75.12 256 ALA A CA 1
ATOM 2008 C C . ALA A 1 256 ? -17.280 7.511 39.961 1.00 75.12 256 ALA A C 1
ATOM 2010 O O . ALA A 1 256 ? -17.149 8.348 40.849 1.00 75.12 256 ALA A O 1
ATOM 2011 N N . ARG A 1 257 ? -18.308 7.563 39.099 1.00 76.25 257 ARG A N 1
ATOM 2012 C CA . ARG A 1 257 ? -19.388 8.566 39.158 1.00 76.25 257 ARG A CA 1
ATOM 2013 C C . ARG A 1 257 ? -20.569 8.168 40.055 1.00 76.25 257 ARG A C 1
ATOM 2015 O O . ARG A 1 257 ? -21.522 8.937 40.135 1.00 76.25 257 ARG A O 1
ATOM 2022 N N . GLY A 1 258 ? -20.529 7.004 40.709 1.00 62.44 258 GLY A N 1
ATOM 2023 C CA . GLY A 1 258 ? -21.558 6.568 41.663 1.00 62.44 258 GLY A CA 1
ATOM 2024 C C . GLY A 1 258 ? -22.925 6.251 41.041 1.00 62.44 258 GLY A C 1
ATOM 2025 O O . GLY A 1 258 ? -23.935 6.371 41.721 1.00 62.44 258 GLY A O 1
ATOM 2026 N N . ARG A 1 259 ? -22.975 5.889 39.749 1.00 62.47 259 ARG A N 1
ATOM 2027 C CA . ARG A 1 259 ? -24.225 5.753 38.968 1.00 62.47 259 ARG A CA 1
ATOM 2028 C C . ARG A 1 259 ? -24.666 4.312 38.653 1.00 62.47 259 ARG A C 1
ATOM 2030 O O . ARG A 1 259 ? -25.392 4.131 37.684 1.00 62.47 259 ARG A O 1
ATOM 2037 N N . LEU A 1 260 ? -24.220 3.282 39.375 1.00 55.16 260 LEU A N 1
ATOM 2038 C CA . LEU A 1 260 ? -24.562 1.898 39.001 1.00 55.16 260 LEU A CA 1
ATOM 2039 C C . LEU A 1 260 ? -25.078 1.041 40.163 1.00 55.16 260 LEU A C 1
ATOM 2041 O O . LEU A 1 260 ? -24.450 0.957 41.217 1.00 55.16 260 LEU A O 1
ATOM 2045 N N . ASP A 1 261 ? -26.140 0.294 39.859 1.00 58.31 261 ASP A N 1
ATOM 2046 C CA . ASP A 1 261 ? -26.513 -0.991 40.457 1.00 58.31 261 ASP A CA 1
ATOM 2047 C C . ASP A 1 261 ? -25.562 -2.085 39.909 1.00 58.31 261 ASP A C 1
ATOM 2049 O O . ASP A 1 261 ? -25.862 -2.846 38.988 1.00 58.31 261 ASP A O 1
ATOM 2053 N N . GLN A 1 262 ? -24.324 -2.073 40.417 1.00 54.84 262 GLN A N 1
ATOM 2054 C CA . GLN A 1 262 ? -23.099 -2.527 39.733 1.00 54.84 262 GLN A CA 1
ATOM 2055 C C . GLN A 1 262 ? -22.923 -4.034 39.472 1.00 54.84 262 GLN A C 1
ATOM 2057 O O . GLN A 1 262 ? -22.176 -4.395 38.565 1.00 54.84 262 GLN A O 1
ATOM 2062 N N . ALA A 1 263 ? -23.548 -4.936 40.228 1.00 52.97 263 ALA A N 1
ATOM 2063 C CA . ALA A 1 263 ? -23.184 -6.358 40.163 1.00 52.97 263 ALA A CA 1
ATOM 2064 C C . ALA A 1 263 ? -23.766 -7.088 38.935 1.00 52.97 263 ALA A C 1
ATOM 2066 O O . ALA A 1 263 ? -23.085 -7.894 38.302 1.00 52.97 263 ALA A O 1
ATOM 2067 N N . ALA A 1 264 ? -25.010 -6.778 38.560 1.00 57.00 264 ALA A N 1
ATOM 2068 C CA . ALA A 1 264 ? -25.710 -7.472 37.477 1.00 57.00 264 ALA A CA 1
ATOM 2069 C C . ALA A 1 264 ? -25.274 -6.999 36.080 1.00 57.00 264 ALA A C 1
ATOM 2071 O O . ALA A 1 264 ? -25.249 -7.788 35.137 1.00 57.00 264 ALA A O 1
ATOM 2072 N N . ALA A 1 265 ? -24.928 -5.716 35.931 1.00 56.56 265 ALA A N 1
ATOM 2073 C CA . ALA A 1 265 ? -24.382 -5.178 34.683 1.00 56.56 265 ALA A CA 1
ATOM 2074 C C . ALA A 1 265 ? -22.961 -5.701 34.425 1.00 56.56 265 ALA A C 1
ATOM 2076 O O . ALA A 1 265 ? -22.641 -6.084 33.301 1.00 56.56 265 ALA A O 1
ATOM 2077 N N . LEU A 1 266 ? -22.136 -5.797 35.478 1.00 58.16 266 LEU A N 1
ATOM 2078 C CA . LEU A 1 266 ? -20.796 -6.365 35.361 1.00 58.16 266 LEU A CA 1
ATOM 2079 C C . LEU A 1 266 ? -20.853 -7.859 35.013 1.00 58.16 266 LEU A C 1
ATOM 2081 O O . LEU A 1 266 ? -20.178 -8.280 34.083 1.00 58.16 266 LEU A O 1
ATOM 2085 N N . ASN A 1 267 ? -21.686 -8.653 35.695 1.00 61.59 267 ASN A N 1
ATOM 2086 C CA . ASN A 1 267 ? -21.813 -10.083 35.390 1.00 61.59 267 ASN A CA 1
ATOM 2087 C C . ASN A 1 267 ? -22.289 -10.338 33.949 1.00 61.59 267 ASN A C 1
ATOM 2089 O O . ASN A 1 267 ? -21.720 -11.194 33.279 1.00 61.59 267 ASN A O 1
ATOM 2093 N N . ARG A 1 268 ? -23.232 -9.544 33.423 1.00 62.66 268 ARG A N 1
ATOM 2094 C CA . ARG A 1 268 ? -23.684 -9.657 32.021 1.00 62.66 268 ARG A CA 1
ATOM 2095 C C . ARG A 1 268 ? -22.603 -9.277 31.005 1.00 62.66 268 ARG A C 1
ATOM 2097 O O . ARG A 1 268 ? -22.443 -9.962 29.997 1.00 62.66 268 ARG A O 1
ATOM 2104 N N . ALA A 1 269 ? -21.829 -8.227 31.282 1.00 56.50 269 ALA A N 1
ATOM 2105 C CA . ALA A 1 269 ? -20.677 -7.854 30.462 1.00 56.50 269 ALA A CA 1
ATOM 2106 C C . ALA A 1 269 ? -19.607 -8.961 30.442 1.00 56.50 269 ALA A C 1
ATOM 2108 O O . ALA A 1 269 ? -19.046 -9.277 29.395 1.00 56.50 269 ALA A O 1
ATOM 2109 N N . LEU A 1 270 ? -19.361 -9.590 31.592 1.00 58.75 270 LEU A N 1
ATOM 2110 C CA . LEU A 1 270 ? -18.410 -10.690 31.738 1.00 58.75 270 LEU A CA 1
ATOM 2111 C C . LEU A 1 270 ? -18.861 -11.966 31.011 1.00 58.75 270 LEU A C 1
ATOM 2113 O O . LEU A 1 270 ? -18.044 -12.618 30.363 1.00 58.75 270 LEU A O 1
ATOM 2117 N N . GLU A 1 271 ? -20.152 -12.292 31.055 1.00 65.19 271 GLU A N 1
ATOM 2118 C CA . GLU A 1 271 ? -20.733 -13.397 30.282 1.00 65.19 271 GLU A CA 1
ATOM 2119 C C . GLU A 1 271 ? -20.641 -13.162 28.771 1.00 65.19 271 GLU A C 1
ATOM 2121 O O . GLU A 1 271 ? -20.413 -14.105 28.016 1.00 65.19 271 GLU A O 1
ATOM 2126 N N . ALA A 1 272 ? -20.795 -11.918 28.309 1.00 56.62 272 ALA A N 1
ATOM 2127 C CA . ALA A 1 272 ? -20.629 -11.579 26.898 1.00 56.62 272 ALA A CA 1
ATOM 2128 C C . ALA A 1 272 ? -19.171 -11.732 26.436 1.00 56.62 272 ALA A C 1
ATOM 2130 O O . ALA A 1 272 ? -18.926 -12.295 25.373 1.00 56.62 272 ALA A O 1
ATOM 2131 N N . ILE A 1 273 ? -18.204 -11.324 27.267 1.00 57.97 273 ILE A N 1
ATOM 2132 C CA . ILE A 1 273 ? -16.770 -11.536 27.009 1.00 57.97 273 ILE A CA 1
ATOM 2133 C C . ILE A 1 273 ? -16.443 -13.037 26.911 1.00 57.97 273 ILE A C 1
ATOM 2135 O O . ILE A 1 273 ? -15.665 -13.445 26.048 1.00 57.97 273 ILE A O 1
ATOM 2139 N N . GLN A 1 274 ? -17.045 -13.868 27.769 1.00 61.44 274 GLN A N 1
ATOM 2140 C CA . GLN A 1 274 ? -16.882 -15.326 27.723 1.00 61.44 274 GLN A CA 1
ATOM 2141 C C . GLN A 1 274 ? -17.547 -15.947 26.484 1.00 61.44 274 GLN A C 1
ATOM 2143 O O . GLN A 1 274 ? -16.936 -16.790 25.830 1.00 61.44 274 GLN A O 1
ATOM 2148 N N . ARG A 1 275 ? -18.757 -15.501 26.117 1.00 60.62 275 ARG A N 1
ATOM 2149 C CA . ARG A 1 275 ? -19.473 -15.956 24.909 1.00 60.62 275 ARG A CA 1
ATOM 2150 C C . ARG A 1 275 ? -18.784 -15.549 23.608 1.00 60.62 275 ARG A C 1
ATOM 2152 O O . ARG A 1 275 ? -18.832 -16.308 22.648 1.00 60.62 275 ARG A O 1
ATOM 2159 N N . ALA A 1 276 ? -18.113 -14.399 23.583 1.00 55.09 276 ALA A N 1
ATOM 2160 C CA . ALA A 1 276 ? -17.358 -13.926 22.424 1.00 55.09 276 ALA A CA 1
ATOM 2161 C C . ALA A 1 276 ? -16.099 -14.765 22.122 1.00 55.09 276 ALA A C 1
ATOM 2163 O O . ALA A 1 276 ? -15.429 -14.504 21.126 1.00 55.09 276 ALA A O 1
ATOM 2164 N N . GLY A 1 277 ? -15.772 -15.767 22.952 1.00 51.69 277 GLY A N 1
ATOM 2165 C CA . GLY A 1 277 ? -14.785 -16.788 22.610 1.00 51.69 277 GLY A CA 1
ATOM 2166 C C . GLY A 1 277 ? -13.391 -16.222 22.355 1.00 51.69 277 GLY A C 1
ATOM 2167 O O . GLY A 1 277 ? -12.773 -16.546 21.345 1.00 51.69 277 GLY A O 1
ATOM 2168 N N . VAL A 1 278 ? -12.874 -15.380 23.258 1.00 51.88 278 VAL A N 1
ATOM 2169 C CA . VAL A 1 278 ? -11.485 -14.884 23.196 1.00 51.88 278 VAL A CA 1
ATOM 2170 C C . VAL A 1 278 ? -10.509 -16.018 23.555 1.00 51.88 278 VAL A C 1
ATOM 2172 O O . VAL A 1 278 ? -9.846 -16.002 24.593 1.00 51.88 278 VAL A O 1
ATOM 2175 N N . SER A 1 279 ? -10.431 -17.040 22.702 1.00 43.91 279 SER A N 1
ATOM 2176 C CA . SER A 1 279 ? -9.477 -18.140 22.811 1.00 43.91 279 SER A CA 1
ATOM 2177 C C . SER A 1 279 ? -8.079 -17.601 22.503 1.00 43.91 279 SER A C 1
ATOM 2179 O O . SER A 1 279 ? -7.779 -17.241 21.365 1.00 43.91 279 SER A O 1
ATOM 2181 N N . GLY A 1 280 ? -7.237 -17.490 23.528 1.00 47.91 280 GLY A N 1
ATOM 2182 C CA . GLY A 1 280 ? -5.847 -17.026 23.405 1.00 47.91 280 GLY A CA 1
ATOM 2183 C C . GLY A 1 280 ? -5.436 -15.955 24.416 1.00 47.91 280 GLY A C 1
ATOM 2184 O O . GLY A 1 280 ? -4.250 -15.675 24.559 1.00 47.91 280 GLY A O 1
ATOM 2185 N N . ARG A 1 281 ? -6.391 -15.377 25.155 1.00 49.84 281 ARG A N 1
ATOM 2186 C CA . ARG A 1 281 ? -6.130 -14.471 26.289 1.00 49.84 281 ARG A CA 1
ATOM 2187 C C . ARG A 1 281 ? -6.987 -14.814 27.501 1.00 49.84 281 ARG A C 1
ATOM 2189 O O . ARG A 1 281 ? -7.331 -13.927 28.269 1.00 49.84 281 ARG A O 1
ATOM 2196 N N . GLU A 1 282 ? -7.333 -16.085 27.693 1.00 51.94 282 GLU A N 1
ATOM 2197 C CA . GLU A 1 282 ? -8.144 -16.511 28.841 1.00 51.94 282 GLU A CA 1
ATOM 2198 C C . GLU A 1 282 ? -7.550 -16.054 30.171 1.00 51.94 282 GLU A C 1
ATOM 2200 O O . GLU A 1 282 ? -8.293 -15.599 31.030 1.00 51.94 282 GLU A O 1
ATOM 2205 N N . ASP A 1 283 ? -6.226 -16.084 30.317 1.00 52.81 283 ASP A N 1
ATOM 2206 C CA . ASP A 1 283 ? -5.552 -15.633 31.536 1.00 52.81 283 ASP A CA 1
ATOM 2207 C C . ASP A 1 283 ? -5.610 -14.116 31.712 1.00 52.81 283 ASP A C 1
ATOM 2209 O O . ASP A 1 283 ? -5.788 -13.629 32.825 1.00 52.81 283 ASP A O 1
ATOM 2213 N N . GLN A 1 284 ? -5.537 -13.356 30.617 1.00 52.09 284 GLN A N 1
ATOM 2214 C CA . GLN A 1 284 ? -5.687 -11.902 30.648 1.00 52.09 284 GLN A CA 1
ATOM 2215 C C . GLN A 1 284 ? -7.136 -11.526 30.963 1.00 52.09 284 GLN A C 1
ATOM 2217 O O . GLN A 1 284 ? -7.387 -10.718 31.849 1.00 52.09 284 GLN A O 1
ATOM 2222 N N . THR A 1 285 ? -8.098 -12.188 30.325 1.00 49.66 285 THR A N 1
ATOM 2223 C CA . THR A 1 285 ? -9.525 -12.050 30.609 1.00 49.66 285 THR A CA 1
ATOM 2224 C C . THR A 1 285 ? -9.854 -12.472 32.045 1.00 49.66 285 THR A C 1
ATOM 2226 O O . THR A 1 285 ? -10.603 -11.768 32.715 1.00 49.66 285 THR A O 1
ATOM 2229 N N . ARG A 1 286 ? -9.260 -13.558 32.569 1.00 54.25 286 ARG A N 1
ATOM 2230 C CA . ARG A 1 286 ? -9.381 -14.006 33.973 1.00 54.25 286 ARG A CA 1
ATOM 2231 C C . ARG A 1 286 ? -8.740 -13.026 34.955 1.00 54.25 286 ARG A C 1
ATOM 2233 O O . ARG A 1 286 ? -9.309 -12.779 36.016 1.00 54.25 286 ARG A O 1
ATOM 2240 N N . ALA A 1 287 ? -7.593 -12.445 34.616 1.00 56.75 287 ALA A N 1
ATOM 2241 C CA . ALA A 1 287 ? -6.938 -11.431 35.438 1.00 56.75 287 ALA A CA 1
ATOM 2242 C C . ALA A 1 287 ? -7.768 -10.138 35.499 1.00 56.75 287 ALA A C 1
ATOM 2244 O O . ALA A 1 287 ? -7.960 -9.578 36.580 1.00 56.75 287 ALA A O 1
ATOM 2245 N N . LEU A 1 288 ? -8.334 -9.712 34.367 1.00 51.06 288 LEU A N 1
ATOM 2246 C CA . LEU A 1 288 ? -9.255 -8.575 34.294 1.00 51.06 288 LEU A CA 1
ATOM 2247 C C . LEU A 1 288 ? -10.565 -8.866 35.047 1.00 51.06 288 LEU A C 1
ATOM 2249 O O . LEU A 1 288 ? -11.037 -8.032 35.817 1.00 51.06 288 LEU A O 1
ATOM 2253 N N . LEU A 1 289 ? -11.095 -10.088 34.934 1.00 52.66 289 LEU A N 1
ATOM 2254 C CA . LEU A 1 289 ? -12.219 -10.608 35.725 1.00 52.66 289 LEU A CA 1
ATOM 2255 C C . LEU A 1 289 ? -11.957 -10.513 37.237 1.00 52.66 289 LEU A C 1
ATOM 2257 O O . LEU A 1 289 ? -12.825 -10.075 37.996 1.00 52.66 289 LEU A O 1
ATOM 2261 N N . ALA A 1 290 ? -10.765 -10.909 37.684 1.00 59.50 290 ALA A N 1
ATOM 2262 C CA . ALA A 1 290 ? -10.369 -10.834 39.086 1.00 59.50 290 ALA A CA 1
ATOM 2263 C C . ALA A 1 290 ? -10.231 -9.377 39.564 1.00 59.50 290 ALA A C 1
ATOM 2265 O O . ALA A 1 290 ? -10.702 -9.040 40.654 1.00 59.50 290 ALA A O 1
ATOM 2266 N N . GLN A 1 291 ? -9.662 -8.490 38.738 1.00 55.16 291 GLN A N 1
ATOM 2267 C CA . GLN A 1 291 ? -9.570 -7.057 39.037 1.00 55.16 291 GLN A CA 1
ATOM 2268 C C . GLN A 1 291 ? -10.945 -6.392 39.128 1.00 55.16 291 GLN A C 1
ATOM 2270 O O . GLN A 1 291 ? -11.209 -5.676 40.094 1.00 55.16 291 GLN A O 1
ATOM 2275 N N . ALA A 1 292 ? -11.844 -6.657 38.181 1.00 51.94 292 ALA A N 1
ATOM 2276 C CA . ALA A 1 292 ? -13.184 -6.080 38.179 1.00 51.94 292 ALA A CA 1
ATOM 2277 C C . ALA A 1 292 ? -14.006 -6.544 39.397 1.00 51.94 292 ALA A C 1
ATOM 2279 O O . ALA A 1 292 ? -14.642 -5.724 40.061 1.00 51.94 292 ALA A O 1
ATOM 2280 N N . ARG A 1 293 ? -13.919 -7.831 39.771 1.00 57.78 293 ARG A N 1
ATOM 2281 C CA . ARG A 1 293 ? -14.526 -8.354 41.012 1.00 57.78 293 ARG A CA 1
ATOM 2282 C C . ARG A 1 293 ? -13.937 -7.707 42.267 1.00 57.78 293 ARG A C 1
ATOM 2284 O O . ARG A 1 293 ? -14.683 -7.360 43.182 1.00 57.78 293 ARG A O 1
ATOM 2291 N N . SER A 1 294 ? -12.622 -7.498 42.308 1.00 59.84 294 SER A N 1
ATOM 2292 C CA . SER A 1 294 ? -11.953 -6.800 43.415 1.00 59.84 294 SER A CA 1
ATOM 2293 C C . SER A 1 294 ? -12.427 -5.346 43.549 1.00 59.84 294 SER A C 1
ATOM 2295 O O . SER A 1 294 ? -12.734 -4.897 44.655 1.00 59.84 294 SER A O 1
ATOM 2297 N N . LEU A 1 295 ? -12.581 -4.634 42.426 1.00 53.75 295 LEU A N 1
ATOM 2298 C CA . LEU A 1 295 ? -13.098 -3.262 42.386 1.00 53.75 295 LEU A CA 1
ATOM 2299 C C . LEU A 1 295 ? -14.559 -3.167 42.845 1.00 53.75 295 LEU A C 1
ATOM 2301 O O . LEU A 1 295 ? -14.915 -2.232 43.558 1.00 53.75 295 LEU A O 1
ATOM 2305 N N . LEU A 1 296 ? -15.400 -4.151 42.515 1.00 52.94 296 LEU A N 1
ATOM 2306 C CA . LEU A 1 296 ? -16.758 -4.233 43.061 1.00 52.94 296 LEU A CA 1
ATOM 2307 C C . LEU A 1 296 ? -16.758 -4.476 44.576 1.00 52.94 296 LEU A C 1
ATOM 2309 O O . LEU A 1 296 ? -17.506 -3.832 45.314 1.00 52.94 296 LEU A O 1
ATOM 2313 N N . HIS A 1 297 ? -15.899 -5.376 45.061 1.00 57.16 297 HIS A N 1
ATOM 2314 C CA . HIS A 1 297 ? -15.776 -5.658 46.492 1.00 57.16 297 HIS A CA 1
ATOM 2315 C C . HIS A 1 297 ? -15.195 -4.488 47.296 1.00 57.16 297 HIS A C 1
ATOM 2317 O O . HIS A 1 297 ? -15.484 -4.369 48.491 1.00 57.16 297 HIS A O 1
ATOM 2323 N N . SER A 1 298 ? -14.368 -3.637 46.688 1.00 54.94 298 SER A N 1
ATOM 2324 C CA . SER A 1 298 ? -13.856 -2.425 47.330 1.00 54.94 298 SER A CA 1
ATOM 2325 C C . SER A 1 298 ? -14.889 -1.296 47.298 1.00 54.94 298 SER A C 1
ATOM 2327 O O . SER A 1 298 ? -15.148 -0.718 48.351 1.00 54.94 298 SER A O 1
ATOM 2329 N N . ALA A 1 299 ? -15.566 -1.065 46.166 1.00 51.09 299 ALA A N 1
ATOM 2330 C CA . ALA A 1 299 ? -16.632 -0.067 46.029 1.00 51.09 299 ALA A CA 1
ATOM 2331 C C . ALA A 1 299 ? -17.837 -0.346 46.950 1.00 51.09 299 ALA A C 1
ATOM 2333 O O . ALA A 1 299 ? -18.369 0.568 47.585 1.00 51.09 299 ALA A O 1
ATOM 2334 N N . GLY A 1 300 ? -18.227 -1.617 47.102 1.00 51.91 300 GLY A N 1
ATOM 2335 C CA . GLY A 1 300 ? -19.274 -2.028 48.043 1.00 51.91 300 GLY A CA 1
ATOM 2336 C C . GLY A 1 300 ? -18.892 -1.818 49.515 1.00 51.91 300 GLY A C 1
ATOM 2337 O O . GLY A 1 300 ? -19.761 -1.556 50.350 1.00 51.91 300 GLY A O 1
ATOM 2338 N N . ARG A 1 301 ? -17.593 -1.875 49.850 1.00 51.28 301 ARG A N 1
ATOM 2339 C CA . ARG A 1 301 ? -17.094 -1.567 51.200 1.00 51.28 301 ARG A CA 1
ATOM 2340 C C . ARG A 1 301 ? -17.105 -0.066 51.481 1.00 51.28 301 ARG A C 1
ATOM 2342 O O . ARG A 1 301 ? -17.574 0.314 52.548 1.00 51.28 301 ARG A O 1
ATOM 2349 N N . THR A 1 302 ? -16.682 0.777 50.537 1.00 47.12 302 THR A N 1
ATOM 2350 C CA . THR A 1 302 ? -16.717 2.248 50.675 1.00 47.12 302 THR A CA 1
ATOM 2351 C C . THR A 1 302 ? -18.133 2.820 50.725 1.00 47.12 302 THR A C 1
ATOM 2353 O O . THR A 1 302 ? -18.371 3.800 51.432 1.00 47.12 302 THR A O 1
ATOM 2356 N N . ALA A 1 303 ? -19.092 2.202 50.029 1.00 40.56 303 ALA A N 1
ATOM 2357 C CA . ALA A 1 303 ? -20.504 2.566 50.142 1.00 40.56 303 ALA A CA 1
ATOM 2358 C C . ALA A 1 303 ? -21.075 2.241 51.538 1.00 40.56 303 ALA A C 1
ATOM 2360 O O . ALA A 1 303 ? -21.804 3.054 52.106 1.00 40.56 303 ALA A O 1
ATOM 2361 N N . ARG A 1 304 ? -20.686 1.104 52.142 1.00 45.16 304 ARG A N 1
ATOM 2362 C CA . ARG A 1 304 ? -21.110 0.722 53.504 1.00 45.16 304 ARG A CA 1
ATOM 2363 C C . ARG A 1 304 ? -20.476 1.571 54.606 1.00 45.16 304 ARG A C 1
ATOM 2365 O O . ARG A 1 304 ? -21.154 1.861 55.585 1.00 45.16 304 ARG A O 1
ATOM 2372 N N . THR A 1 305 ? -19.227 2.018 54.466 1.00 44.50 305 THR A N 1
ATOM 2373 C CA . THR A 1 305 ? -18.605 2.919 55.459 1.00 44.50 305 THR A CA 1
ATOM 2374 C C . THR A 1 305 ? -19.169 4.339 55.433 1.00 44.50 305 THR A C 1
ATOM 2376 O O . THR A 1 305 ? -19.106 5.017 56.454 1.00 44.50 305 THR A O 1
ATOM 2379 N N . ARG A 1 306 ? -19.771 4.788 54.322 1.00 41.03 306 ARG A N 1
ATOM 2380 C CA . ARG A 1 306 ? -20.468 6.089 54.245 1.00 41.03 306 ARG A CA 1
ATOM 2381 C C . ARG A 1 306 ? -21.927 6.060 54.724 1.00 41.03 306 ARG A C 1
ATOM 2383 O O . ARG A 1 306 ? -22.509 7.125 54.889 1.00 41.03 306 ARG A O 1
ATO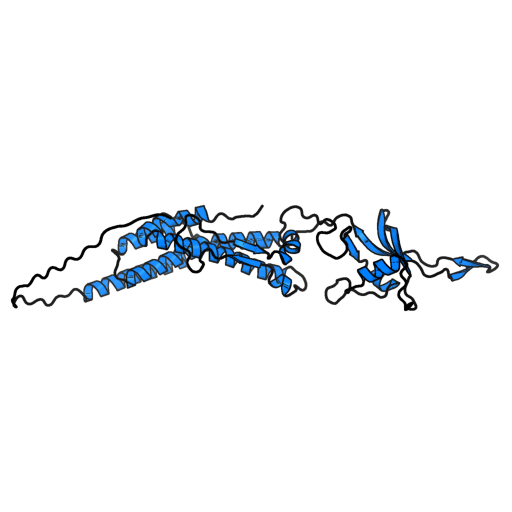M 2390 N N . MET A 1 307 ? -22.503 4.885 54.993 1.00 34.56 307 MET A N 1
ATOM 2391 C CA . MET A 1 307 ? -23.882 4.713 55.481 1.00 34.56 307 MET A CA 1
ATOM 2392 C C . MET A 1 307 ? -23.950 4.240 56.948 1.00 34.56 307 MET A C 1
ATOM 2394 O O . MET A 1 307 ? -24.685 3.313 57.279 1.00 34.56 307 MET A O 1
ATOM 2398 N N . ARG A 1 308 ? -23.214 4.883 57.865 1.00 33.00 308 ARG A N 1
ATOM 2399 C CA . ARG A 1 308 ? -23.572 4.865 59.298 1.00 33.00 308 ARG A CA 1
ATOM 2400 C C . ARG A 1 308 ? -24.121 6.237 59.693 1.00 33.00 308 ARG A C 1
ATOM 2402 O O . ARG A 1 308 ? -23.328 7.158 59.875 1.00 33.00 308 ARG A O 1
ATOM 2409 N N . PRO A 1 309 ? -25.444 6.401 59.834 1.00 40.03 309 PRO A N 1
ATOM 2410 C CA . PRO A 1 309 ? -26.011 7.610 60.398 1.00 40.03 309 PRO A CA 1
ATOM 2411 C C . PRO A 1 309 ? -25.972 7.510 61.928 1.00 40.03 309 PRO A C 1
ATOM 2413 O O . PRO A 1 309 ? -26.645 6.662 62.509 1.00 40.03 309 PRO A O 1
ATOM 2416 N N . ASN A 1 310 ? -25.231 8.397 62.591 1.00 38.69 310 ASN A N 1
ATOM 2417 C CA . ASN A 1 310 ? -25.561 8.780 63.963 1.00 38.69 310 ASN A CA 1
ATOM 2418 C C . ASN A 1 310 ? -26.703 9.803 63.876 1.00 38.69 310 ASN A C 1
ATOM 2420 O O . ASN A 1 310 ? -26.449 11.002 63.831 1.00 38.69 310 ASN A O 1
ATOM 2424 N N . PHE A 1 311 ? -27.952 9.339 63.806 1.00 32.78 311 PHE A N 1
ATOM 2425 C CA . PHE A 1 311 ? -29.116 10.206 64.003 1.00 32.78 311 PHE A CA 1
ATOM 2426 C C . PHE A 1 311 ? -29.623 10.036 65.436 1.00 32.78 311 PHE A C 1
ATOM 2428 O O . PHE A 1 311 ? -30.175 8.998 65.792 1.00 32.78 311 PHE A O 1
ATOM 2435 N N . ARG A 1 312 ? -29.422 11.075 66.256 1.00 32.97 312 ARG A N 1
ATOM 2436 C CA . ARG A 1 312 ? -30.236 11.331 67.448 1.00 32.97 312 ARG A CA 1
ATOM 2437 C C . ARG A 1 312 ? -31.492 12.069 66.991 1.00 32.97 312 ARG A C 1
ATOM 2439 O O . ARG A 1 312 ? -31.409 13.114 66.355 1.00 32.97 312 ARG A O 1
ATOM 2446 N N . THR A 1 313 ? -32.644 11.495 67.298 1.00 34.28 313 THR A N 1
ATOM 2447 C CA . THR A 1 313 ? -33.972 12.087 67.136 1.00 34.28 313 THR A CA 1
ATOM 2448 C C . THR A 1 313 ? -34.224 13.112 68.234 1.00 34.28 313 THR A C 1
ATOM 2450 O O . THR A 1 313 ? -34.742 12.764 69.288 1.00 34.28 313 THR A O 1
ATOM 2453 N N . SER A 1 314 ? -33.847 14.359 67.983 1.00 35.75 314 SER A N 1
ATOM 2454 C CA . SER A 1 314 ? -34.388 15.550 68.643 1.00 35.75 314 SER A CA 1
ATOM 2455 C C . SER A 1 314 ? -33.669 16.747 68.039 1.00 35.75 314 SER A C 1
ATOM 2457 O O . SER A 1 314 ? -32.501 16.932 68.351 1.00 35.75 314 SER A O 1
ATOM 2459 N N . ASP A 1 315 ? -34.319 17.433 67.096 1.00 29.83 315 ASP A N 1
ATOM 2460 C CA . ASP A 1 315 ? -34.254 18.889 66.893 1.00 29.83 315 ASP A CA 1
ATOM 2461 C C . ASP A 1 315 ? -35.127 19.269 65.676 1.00 29.83 315 ASP A C 1
ATOM 2463 O O . ASP A 1 315 ? -34.794 19.054 64.512 1.00 29.83 315 ASP A O 1
ATOM 2467 N N . LEU A 1 316 ? -36.333 19.717 66.028 1.00 28.50 316 LEU A N 1
ATOM 2468 C CA . LEU A 1 316 ? -37.206 20.752 65.446 1.00 28.50 316 LEU A CA 1
ATOM 2469 C C . LEU A 1 316 ? -36.580 21.603 64.297 1.00 28.50 316 LEU A C 1
ATOM 2471 O O . LEU A 1 316 ? -35.407 21.942 64.363 1.00 28.50 316 LEU A O 1
ATOM 2475 N N . HIS A 1 317 ? -37.250 22.057 63.223 1.00 26.50 317 HIS A N 1
ATOM 2476 C CA . HIS A 1 317 ? -38.500 22.839 63.098 1.00 26.50 317 HIS A CA 1
ATOM 2477 C C . HIS A 1 317 ? -38.891 23.031 61.589 1.00 26.50 317 HIS A C 1
ATOM 2479 O O . HIS A 1 317 ? -38.115 22.649 60.711 1.00 26.50 317 HIS A O 1
ATOM 2485 N N . PRO A 1 318 ? -40.070 23.618 61.256 1.00 30.14 318 PRO A N 1
ATOM 2486 C CA . PRO A 1 318 ? -40.684 23.594 59.915 1.00 30.14 318 PRO A CA 1
ATOM 2487 C C . PRO A 1 318 ? -40.423 24.824 59.005 1.00 30.14 318 PRO A C 1
ATOM 2489 O O . PRO A 1 318 ? -40.413 25.946 59.492 1.00 30.14 318 PRO A O 1
ATOM 2492 N N . LEU A 1 319 ? -40.395 24.565 57.676 1.00 27.34 319 LEU A N 1
ATOM 2493 C CA . LEU A 1 319 ? -40.799 25.400 56.503 1.00 27.34 319 LEU A CA 1
ATOM 2494 C C . LEU A 1 319 ? -40.068 26.756 56.233 1.00 27.34 319 LEU A C 1
ATOM 2496 O O . LEU A 1 319 ? -39.647 27.407 57.180 1.00 27.34 319 LEU A O 1
ATOM 2500 N N . PRO A 1 320 ? -39.894 27.224 54.956 1.00 26.55 320 PRO A N 1
ATOM 2501 C CA . PRO A 1 320 ? -41.000 27.457 54.011 1.00 26.55 320 PRO A CA 1
ATOM 2502 C C . PRO A 1 320 ? -40.786 27.166 52.507 1.00 26.55 320 PRO A C 1
ATOM 2504 O O . PRO A 1 320 ? -39.688 27.137 51.958 1.00 26.55 320 PRO A O 1
ATOM 2507 N N . LEU A 1 321 ? -41.937 27.036 51.840 1.00 23.94 321 LEU A N 1
ATOM 2508 C CA . LEU A 1 321 ? -42.170 27.147 50.399 1.00 23.94 321 LEU A CA 1
ATOM 2509 C C . LEU A 1 321 ? -41.624 28.462 49.808 1.00 23.94 321 LEU A C 1
ATOM 2511 O O . LEU A 1 321 ? -41.920 29.542 50.316 1.00 23.94 321 LEU A O 1
ATOM 2515 N N . ARG A 1 322 ? -40.983 28.382 48.633 1.00 23.56 322 ARG A N 1
ATOM 2516 C CA . ARG A 1 322 ? -41.002 29.455 47.624 1.00 23.56 322 ARG A CA 1
ATOM 2517 C C . ARG A 1 322 ? -41.166 28.884 46.217 1.00 23.56 322 ARG A C 1
ATOM 2519 O O . ARG A 1 322 ? -40.406 28.033 45.771 1.00 23.56 322 ARG A O 1
ATOM 2526 N N . VAL A 1 323 ? -42.179 29.412 45.539 1.00 24.64 323 VAL A N 1
ATOM 2527 C CA . VAL A 1 323 ? -42.489 29.268 44.114 1.00 24.64 323 VAL A CA 1
ATOM 2528 C C . VAL A 1 323 ? -41.676 30.298 43.327 1.00 24.64 323 VAL A C 1
ATOM 2530 O O . VAL A 1 323 ? -41.630 31.455 43.738 1.00 24.64 323 VAL A O 1
ATOM 2533 N N . TRP A 1 324 ? -41.144 29.931 42.156 1.00 22.66 324 TRP A N 1
ATOM 2534 C CA . TRP A 1 324 ? -40.965 30.877 41.047 1.00 22.66 324 TRP A CA 1
ATOM 2535 C C . TRP A 1 324 ? -41.315 30.210 39.709 1.00 22.66 324 TRP A C 1
ATOM 2537 O O . TRP A 1 324 ? -40.773 29.169 39.345 1.00 22.66 324 TRP A O 1
ATOM 2547 N N . LYS A 1 325 ? -42.274 30.823 39.007 1.00 26.61 325 LYS A N 1
ATOM 2548 C CA . LYS A 1 325 ? -42.655 30.580 37.608 1.00 26.61 325 LYS A CA 1
ATOM 2549 C C . LYS A 1 325 ? -41.818 31.500 36.718 1.00 26.61 325 LYS A C 1
ATOM 2551 O O . LYS A 1 325 ? -41.697 32.675 37.043 1.00 26.61 325 LYS A O 1
ATOM 2556 N N . SER A 1 326 ? -41.426 31.039 35.532 1.00 25.39 326 SER A N 1
ATOM 2557 C CA . SER A 1 326 ? -41.415 31.894 34.337 1.00 25.39 326 SER A CA 1
ATOM 2558 C C . SER A 1 326 ? -41.468 31.060 33.054 1.00 25.39 326 SER A C 1
ATOM 2560 O O . SER A 1 326 ? -40.745 30.080 32.899 1.00 25.39 326 SER A O 1
ATOM 2562 N N . ARG A 1 327 ? -42.388 31.457 32.169 1.00 28.94 327 ARG A N 1
ATOM 2563 C CA . ARG A 1 327 ? -42.662 30.938 30.822 1.00 28.94 327 ARG A CA 1
ATOM 2564 C C . ARG A 1 327 ? -41.641 31.497 29.822 1.00 28.94 327 ARG A C 1
ATOM 2566 O O . ARG A 1 327 ? -41.261 32.653 29.945 1.00 28.94 327 ARG A O 1
ATOM 2573 N N . SER A 1 328 ? -41.396 30.791 28.721 1.00 27.20 328 SER A N 1
ATOM 2574 C CA . SER A 1 328 ? -41.624 31.393 27.397 1.00 27.20 328 SER A CA 1
ATOM 2575 C C . SER A 1 328 ? -41.812 30.328 26.315 1.00 27.20 328 SER A C 1
ATOM 2577 O O . SER A 1 328 ? -41.244 29.241 26.341 1.00 27.20 328 SER A O 1
ATOM 2579 N N . THR A 1 329 ? -42.733 30.661 25.428 1.00 31.64 329 THR A N 1
ATOM 2580 C CA . THR A 1 329 ? -43.314 29.925 24.310 1.00 31.64 329 THR A CA 1
ATOM 2581 C C . THR A 1 329 ? -42.581 30.228 22.998 1.00 31.64 329 THR A C 1
ATOM 2583 O O . THR A 1 329 ? -42.169 31.361 22.796 1.00 31.64 329 THR A O 1
ATOM 2586 N N . TRP A 1 330 ? -42.515 29.221 22.118 1.00 29.80 330 TRP A N 1
ATOM 2587 C CA . TRP A 1 330 ? -42.691 29.243 20.650 1.00 29.80 330 TRP A CA 1
ATOM 2588 C C . TRP A 1 330 ? -42.152 30.420 19.807 1.00 29.80 330 TRP A C 1
ATOM 2590 O O . TRP A 1 330 ? -42.618 31.546 19.922 1.00 29.80 330 TRP A O 1
ATOM 2600 N N . SER A 1 331 ? -41.376 30.099 18.765 1.00 28.42 331 SER A N 1
ATOM 2601 C CA . SER A 1 331 ? -41.833 30.274 17.370 1.00 28.42 331 SER A CA 1
ATOM 2602 C C . SER A 1 331 ? -40.862 29.647 16.360 1.00 28.42 331 SER A C 1
ATOM 2604 O O . SER A 1 331 ? -39.645 29.787 16.441 1.00 28.42 331 SER A O 1
ATOM 2606 N N . ALA A 1 332 ? -41.451 28.930 15.408 1.00 37.41 332 ALA A N 1
ATOM 2607 C CA . ALA A 1 332 ? -40.899 28.632 14.097 1.00 37.41 332 ALA A CA 1
ATOM 2608 C C . ALA A 1 332 ? -41.272 29.770 13.136 1.00 37.41 332 ALA A C 1
ATOM 2610 O O . ALA A 1 332 ? -42.375 30.278 13.284 1.00 37.41 332 ALA A O 1
ATOM 2611 N N . VAL A 1 333 ? -40.417 30.090 12.156 1.00 34.00 333 VAL A N 1
ATOM 2612 C CA . VAL A 1 333 ? -40.704 30.647 10.805 1.00 34.00 333 VAL A CA 1
ATOM 2613 C C . VAL A 1 333 ? -39.348 30.653 10.063 1.00 34.00 333 VAL A C 1
ATOM 2615 O O . VAL A 1 333 ? -38.390 31.241 10.548 1.00 34.00 333 VAL A O 1
ATOM 2618 N N . ARG A 1 334 ? -39.104 29.724 9.125 1.00 33.50 334 ARG A N 1
ATOM 2619 C CA . ARG A 1 334 ? -39.119 29.899 7.651 1.00 33.50 334 ARG A CA 1
ATOM 2620 C C . ARG A 1 334 ? -38.635 31.260 7.131 1.00 33.50 334 ARG A C 1
ATOM 2622 O O . ARG A 1 334 ? -39.368 32.232 7.223 1.00 33.50 334 ARG A O 1
ATOM 2629 N N . HIS A 1 335 ? -37.514 31.250 6.417 1.00 45.25 335 HIS A N 1
ATOM 2630 C CA . HIS A 1 335 ? -37.405 31.877 5.100 1.00 45.25 335 HIS A CA 1
ATOM 2631 C C . HIS A 1 335 ? -36.567 30.984 4.195 1.00 45.25 335 HIS A C 1
ATOM 2633 O O . HIS A 1 335 ? -35.605 30.379 4.724 1.00 45.25 335 HIS A O 1
#

Secondary structure (DSSP, 8-state):
-------HHHHHTTHHHHHHHH-HHHHHHHHHHHHHHHHHHHHHHHHHHHHHHSSS--HHHHT-EEE--S--TTPPP-S-----EEE-HHHHHHHHHHHT-S--EEPTTSSSS-SS-EEEE-HHHHHHHH-PPP-TTSSPPTTHHHHHHHHHTT---SS--TTPPEEEEEEEEETTEEEEEEEEEPPSPEEEEETTTTEEEEE--S--EEEEEEES-EEPP-TTHHHHHHHHHHHHHHHHHHHHHHHHHHHHHHHHTT---HHHHHHHHHHHHHHTT-TT-HHHHHHHHHHHHHHHHHHHHHHHHT------S----------------------

Radius of gyration: 36.78 Å; chains: 1; bounding box: 90×50×120 Å

Organism: NCBI:txid427683

Foldseek 3Di:
DPPPVPCPVVLVLCQVLCCLQQRDQLSQVLVQQLQQVLLVLLQVLLLVVQVVQDDPQDPLSSNQKDKDGQDDVPDGDDPDRDMHIGGDPVCCLVLCCQQVPDALKDAACSDDDGNQWDWAFDQVCCCQAVVFHQDPNNHGDPCPVVVLVCQQVVVDDPDDDPRHFGWHWAWDDDPNDTWTAIKGHQDFFDFFQDDPVRDTDGDRPDDIGHGITTDRMDGGDNNCNVSSVVSSVVSSLCSLVSSLVSSLVSLVVCLVVVNDPRDPSVVSSLVSSVVSPNPPCVVVSVVSVVVSVVVVVVSVVVVVVVPDDPDDPDDDDDDDDDDDDDDDDDDDDDD

Sequence (335 aa):
MAVLSDLGAQLAAWEDAYVSAVGFERYWRASAWTASEAAKTVAVRMRAATMEVIDRPTPWIGRAWQYTSALSRGTRPSDTVSADAFALDDQSVVMKYLRGDGPQVRLPGDVGLSRDRILVPNWRNLETTQRIKPNRHGNLPGGVAARLKREAAGTAARRRIRGRWGVYEGKIAVGGSRVMGYIARPPPRVKKPEGKNRRMVWRNVRRPRLLLAAIPQATYRPILQRRWVEAQQEALAAVPGIMAAQLEENLRHVAARGRLDQAAALNRALEAIQRAGVSGREDQTRALLAQARSLLHSAGRTARTRMRPNFRTSDLHPLPLRVWKSRSTWSAVRH

pLDDT: mean 73.7, std 19.46, range [22.66, 95.12]